Protein AF-0000000084754381 (afdb_homodimer)

Sequence (294 aa):
MKGFLQQLFDYNFYCNKKVIQQCSGLDHVPDNCIRLFSHILNAHHIWNHRMLGIPTEYGVWDEHELSKWEDIHYENQRASFEIVSNTDTFEKRVEYENSQGRNFSNELKDILFHIINHSTHHRGQIMMELRNSGIAPEPMDYVHYKRMKGFLQQLFDYNFYCNKKVIQQCSGLDHVPDNCIRLFSHILNAHHIWNHRMLGIPTEYGVWDEHELSKWEDIHYENQRASFEIVSNTDTFEKRVEYENSQGRNFSNELKDILFHIINHSTHHRGQIMMELRNSGIAPEPMDYVHYKR

Foldseek 3Di:
DLVVLLVLLVLLLVQLVQLLVVQVPDPDQDPVLQQLSQLLLQLLQCLLCQLVVHDGDDDNRDGDDSVCSVVSSVVSSVSLNVSSVPDPDQQDKGWDADPVRDIDIDGNVVSSVCSSVSSVVSVVVSCVVCVVVVHHGDDRDVVVVVD/DLVVLLVLLVLLLVQLVQLLVVQVPDPDQDPVLQQLSQLLLQLLQCLLCQLVVHDGDDDNRDGDDSVCSVVSSVVSSVSLNVSSVPDPDQQDKGWDADPVRDIDIDGNVVSSVCSSVSSVVSVVVSCVVCVVVVHHGDDRDVVVVVD

InterPro domains:
  IPR007837 DNA damage-inducible protein DinB [PF05163] (35-146)
  IPR007837 DNA damage-inducible protein DinB [PTHR37302] (1-145)
  IPR034660 DinB/YfiT-like putative metalloenzymes [G3DSA:1.20.120.450] (4-146)
  IPR034660 DinB/YfiT-like putative metalloenzymes [SSF109854] (8-145)

Radius of gyration: 18.87 Å; Cα contacts (8 Å, |Δi|>4): 350; chains: 2; bounding box: 47×47×52 Å

Nearest PDB structures (foldseek):
  2qe9-assembly1_B  TM=8.087E-01  e=2.485E-04  Bacillus subtilis
  2qe9-assembly1_A  TM=7.454E-01  e=3.128E-03  Bacillus subtilis
  6iz2-assembly1_A  TM=6.712E-01  e=4.096E-03  Deinococcus radiodurans R1 = ATCC 13939 = DSM 20539
  3gor-assembly2_D  TM=6.505E-01  e=3.732E-02  Geobacillus stearothermophilus
  7mtq-assembly1_B  TM=2.655E-01  e=3.270E+00  Homo sapiens

Solvent-accessible surface area (backbone atoms only — not comparable to full-atom values): 16412 Å² total; per-residue (Å²): 105,64,69,59,52,51,51,50,51,50,49,46,50,53,47,51,50,50,51,50,54,54,48,71,71,42,94,71,64,59,66,66,44,44,45,47,51,24,26,42,50,24,49,43,41,37,53,48,22,44,70,69,71,46,83,62,90,60,53,65,77,46,72,59,59,77,88,48,48,63,61,55,49,51,51,41,50,53,51,48,51,50,53,59,70,69,51,89,58,54,73,44,72,38,65,44,65,47,99,84,68,50,77,47,65,46,35,43,50,56,53,57,49,31,47,50,50,51,38,39,22,47,48,24,33,36,39,49,52,33,44,75,70,74,37,84,61,80,89,71,57,59,64,67,70,70,94,105,64,68,59,53,52,50,50,50,51,51,45,50,54,47,51,48,50,51,52,54,55,48,69,72,43,94,71,66,58,66,67,44,44,46,48,52,25,27,42,51,24,49,44,40,36,54,48,22,45,70,69,73,47,82,63,90,61,52,66,78,46,71,58,59,77,90,49,46,63,61,54,49,51,51,40,51,53,50,48,49,51,52,59,71,69,52,90,56,54,73,44,72,40,66,46,64,47,99,84,69,49,78,49,66,44,34,44,51,54,54,57,49,31,46,50,50,52,36,38,23,46,49,24,33,37,40,49,52,34,45,76,70,74,36,84,61,79,88,71,57,58,63,67,70,69,95

Structure (mmCIF, N/CA/C/O backbone):
data_AF-0000000084754381-model_v1
#
loop_
_entity.id
_entity.type
_entity.pdbx_description
1 polymer 'DinB family protein'
#
loop_
_atom_site.group_PDB
_atom_site.id
_atom_site.type_symbol
_atom_site.label_atom_id
_atom_site.label_alt_id
_atom_site.label_comp_id
_atom_site.label_asym_id
_atom_site.label_entity_id
_atom_site.label_seq_id
_atom_site.pdbx_PDB_ins_code
_atom_site.Cartn_x
_atom_site.Cartn_y
_atom_site.Cartn_z
_atom_site.occupancy
_atom_site.B_iso_or_equiv
_atom_site.auth_seq_id
_atom_site.auth_comp_id
_atom_site.auth_asym_id
_atom_site.auth_atom_id
_atom_site.pdbx_PDB_model_num
ATOM 1 N N . MET A 1 1 ? 19.609 0.389 -0.487 1 90.06 1 MET A N 1
ATOM 2 C CA . MET A 1 1 ? 18.422 0.007 -1.258 1 90.06 1 MET A CA 1
ATOM 3 C C . MET A 1 1 ? 18.109 -1.475 -1.075 1 90.06 1 MET A C 1
ATOM 5 O O . MET A 1 1 ? 16.984 -1.84 -0.766 1 90.06 1 MET A O 1
ATOM 9 N N . LYS A 1 2 ? 19.141 -2.299 -1.057 1 93.25 2 LYS A N 1
ATOM 10 C CA . LYS A 1 2 ? 18.938 -3.74 -0.943 1 93.25 2 LYS A CA 1
ATOM 11 C C . LYS A 1 2 ? 18.297 -4.105 0.391 1 93.25 2 LYS A C 1
ATOM 13 O O . LYS A 1 2 ? 17.25 -4.75 0.425 1 93.25 2 LYS A O 1
ATOM 18 N N . GLY A 1 3 ? 18.828 -3.658 1.51 1 94.62 3 GLY A N 1
ATOM 19 C CA . GLY A 1 3 ? 18.297 -3.939 2.83 1 94.62 3 GLY A CA 1
ATOM 20 C C . GLY A 1 3 ? 16.891 -3.412 3.025 1 94.62 3 GLY A C 1
ATOM 21 O O . GLY A 1 3 ? 16.047 -4.086 3.627 1 94.62 3 GLY A O 1
ATOM 22 N N . PHE A 1 4 ? 16.594 -2.273 2.537 1 96.06 4 PHE A N 1
ATOM 23 C CA . PHE A 1 4 ? 15.281 -1.65 2.652 1 96.06 4 PHE A CA 1
ATOM 24 C C . PHE A 1 4 ? 14.227 -2.473 1.921 1 96.06 4 PHE A C 1
ATOM 26 O O . PHE A 1 4 ? 13.172 -2.775 2.48 1 96.06 4 PHE A O 1
ATOM 33 N N . LEU A 1 5 ? 14.516 -2.9 0.7 1 97.38 5 LEU A N 1
ATOM 34 C CA . LEU A 1 5 ? 13.57 -3.686 -0.092 1 97.38 5 LEU A CA 1
ATOM 35 C C . LEU A 1 5 ? 13.352 -5.059 0.529 1 97.38 5 LEU A C 1
ATOM 37 O O . LEU A 1 5 ? 12.234 -5.582 0.512 1 97.38 5 LEU A O 1
ATOM 41 N N . GLN A 1 6 ? 14.414 -5.625 1.034 1 97.44 6 GLN A N 1
ATOM 42 C CA . GLN A 1 6 ? 14.258 -6.898 1.728 1 97.44 6 GLN A CA 1
ATOM 43 C C . GLN A 1 6 ? 13.32 -6.766 2.92 1 97.44 6 GLN A C 1
ATOM 45 O O . GLN A 1 6 ? 12.469 -7.625 3.146 1 97.44 6 GLN A O 1
ATOM 50 N N . GLN A 1 7 ? 13.445 -5.707 3.633 1 97.5 7 GLN A N 1
ATOM 51 C CA . GLN A 1 7 ? 12.562 -5.43 4.762 1 97.5 7 GLN A CA 1
ATOM 52 C C . GLN A 1 7 ? 11.109 -5.281 4.309 1 97.5 7 GLN A C 1
ATOM 54 O O . GLN A 1 7 ? 10.195 -5.773 4.969 1 97.5 7 GLN A O 1
ATOM 59 N N . LEU A 1 8 ? 10.898 -4.613 3.254 1 98.38 8 LEU A N 1
ATOM 60 C CA . LEU A 1 8 ? 9.547 -4.414 2.744 1 98.38 8 LEU A CA 1
ATOM 61 C C . LEU A 1 8 ? 8.93 -5.738 2.314 1 98.38 8 LEU A C 1
ATOM 63 O O . LEU A 1 8 ? 7.738 -5.973 2.531 1 98.38 8 LEU A O 1
ATOM 67 N N . PHE A 1 9 ? 9.727 -6.609 1.705 1 98.69 9 PHE A N 1
ATOM 68 C CA . PHE A 1 9 ? 9.219 -7.918 1.318 1 98.69 9 PHE A CA 1
ATOM 69 C C . PHE A 1 9 ? 8.914 -8.766 2.549 1 98.69 9 PHE A C 1
ATOM 71 O O . PHE A 1 9 ? 7.965 -9.555 2.549 1 98.69 9 PHE A O 1
ATOM 78 N N . ASP A 1 10 ? 9.734 -8.617 3.58 1 98.62 10 ASP A N 1
ATOM 79 C CA . ASP A 1 10 ? 9.438 -9.305 4.832 1 98.62 10 ASP A CA 1
ATOM 80 C C . ASP A 1 10 ? 8.086 -8.852 5.395 1 98.62 10 ASP A C 1
ATOM 82 O O . ASP A 1 10 ? 7.297 -9.68 5.859 1 98.62 10 ASP A O 1
ATOM 86 N N . TYR A 1 11 ? 7.871 -7.605 5.395 1 98.81 11 TYR A N 1
ATOM 87 C CA . TYR A 1 11 ? 6.594 -7.051 5.828 1 98.81 11 TYR A CA 1
ATOM 88 C C . TYR A 1 11 ? 5.449 -7.598 4.988 1 98.81 11 TYR A C 1
ATOM 90 O O . TYR A 1 11 ? 4.41 -7.988 5.527 1 98.81 11 TYR A O 1
ATOM 98 N N . ASN A 1 12 ? 5.617 -7.543 3.682 1 98.81 12 ASN A N 1
ATOM 99 C CA . ASN A 1 12 ? 4.605 -8.086 2.779 1 98.81 12 ASN A CA 1
ATOM 100 C C . ASN A 1 12 ? 4.305 -9.547 3.09 1 98.81 12 ASN A C 1
ATOM 102 O O . ASN A 1 12 ? 3.139 -9.953 3.119 1 98.81 12 ASN A O 1
ATOM 106 N N . PHE A 1 13 ? 5.344 -10.312 3.293 1 98.81 13 PHE A N 1
ATOM 107 C CA . PHE A 1 13 ? 5.215 -11.719 3.645 1 98.81 13 PHE A CA 1
ATOM 108 C C . PHE A 1 13 ? 4.418 -11.891 4.934 1 98.81 13 PHE A C 1
ATOM 110 O O . PHE A 1 13 ? 3.492 -12.695 4.996 1 98.81 13 PHE A O 1
ATOM 117 N N . TYR A 1 14 ? 4.754 -11.117 5.887 1 98.75 14 TYR A N 1
ATOM 118 C CA . TYR A 1 14 ? 4.102 -11.133 7.191 1 98.75 14 TYR A CA 1
ATOM 119 C C . TYR A 1 14 ? 2.609 -10.852 7.055 1 98.75 14 TYR A C 1
ATOM 121 O O . TYR A 1 14 ? 1.782 -11.578 7.609 1 98.75 14 TYR A O 1
ATOM 129 N N . CYS A 1 15 ? 2.234 -9.859 6.332 1 98.81 15 CYS A N 1
ATOM 130 C CA . CYS A 1 15 ? 0.841 -9.453 6.184 1 98.81 15 CYS A CA 1
ATOM 131 C C . CYS A 1 15 ? 0.046 -10.492 5.406 1 98.81 15 CYS A C 1
ATOM 133 O O . CYS A 1 15 ? -1.087 -10.812 5.77 1 98.81 15 CYS A O 1
ATOM 135 N N . ASN A 1 16 ? 0.662 -10.977 4.324 1 98.81 16 ASN A N 1
ATOM 136 C CA . ASN A 1 16 ? -0.019 -12.023 3.57 1 98.81 16 ASN A CA 1
ATOM 137 C C . ASN A 1 16 ? -0.263 -13.266 4.426 1 98.81 16 ASN A C 1
ATOM 139 O O . ASN A 1 16 ? -1.314 -13.898 4.324 1 98.81 16 ASN A O 1
ATOM 143 N N . LYS A 1 17 ? 0.704 -13.609 5.172 1 98.56 17 LYS A N 1
ATOM 144 C CA . LYS A 1 17 ? 0.54 -14.758 6.059 1 98.56 17 LYS A CA 1
ATOM 145 C C . LYS A 1 17 ? -0.627 -14.547 7.02 1 98.56 17 LYS A C 1
ATOM 147 O O . LYS A 1 17 ? -1.38 -15.484 7.305 1 98.56 17 LYS A O 1
ATOM 152 N N . LYS A 1 18 ? -0.821 -13.375 7.543 1 98.38 18 LYS A N 1
ATOM 153 C CA . LYS A 1 18 ? -1.946 -13.047 8.414 1 98.38 18 LYS A CA 1
ATOM 154 C C . LYS A 1 18 ? -3.277 -13.266 7.703 1 98.38 18 LYS A C 1
ATOM 156 O O . LYS A 1 18 ? -4.227 -13.789 8.289 1 98.38 18 LYS A O 1
ATOM 161 N N . VAL A 1 19 ? -3.338 -12.836 6.484 1 98.62 19 VAL A N 1
ATOM 162 C CA . VAL A 1 19 ? -4.555 -13.023 5.699 1 98.62 19 VAL A CA 1
ATOM 163 C C . VAL A 1 19 ? -4.832 -14.516 5.539 1 98.62 19 VAL A C 1
ATOM 165 O O . VAL A 1 19 ? -5.965 -14.969 5.734 1 98.62 19 VAL A O 1
ATOM 168 N N . ILE A 1 20 ? -3.795 -15.266 5.195 1 98.69 20 ILE A N 1
ATOM 169 C CA . ILE A 1 20 ? -3.93 -16.703 4.992 1 98.69 20 ILE A CA 1
ATOM 170 C C . ILE A 1 20 ? -4.426 -17.359 6.273 1 98.69 20 ILE A C 1
ATOM 172 O O . ILE A 1 20 ? -5.375 -18.141 6.25 1 98.69 20 ILE A O 1
ATOM 176 N N . GLN A 1 21 ? -3.803 -17 7.355 1 98.31 21 GLN A N 1
ATOM 177 C CA . GLN A 1 21 ? -4.172 -17.578 8.641 1 98.31 21 GLN A CA 1
ATOM 178 C C . GLN A 1 21 ? -5.609 -17.234 9.008 1 98.31 21 GLN A C 1
ATOM 180 O O . GLN A 1 21 ? -6.375 -18.094 9.438 1 98.31 21 GLN A O 1
ATOM 185 N N . GLN A 1 22 ? -5.969 -16.016 8.844 1 98.19 22 GLN A N 1
ATOM 186 C CA . GLN A 1 22 ? -7.32 -15.594 9.195 1 98.19 22 GLN A CA 1
ATOM 187 C C . GLN A 1 22 ? -8.359 -16.297 8.328 1 98.19 22 GLN A C 1
ATOM 189 O O . GLN A 1 22 ? -9.352 -16.828 8.844 1 98.19 22 GLN A O 1
ATOM 194 N N . CYS A 1 23 ? -8.141 -16.328 7.082 1 98 23 CYS A N 1
ATOM 195 C CA . CYS A 1 23 ? -9.094 -16.953 6.172 1 98 23 CYS A CA 1
ATOM 196 C C . CYS A 1 23 ? -9.188 -18.453 6.418 1 98 23 CYS A C 1
ATOM 198 O O . CYS A 1 23 ? -10.266 -19.047 6.293 1 98 23 CYS A O 1
ATOM 200 N N . SER A 1 24 ? -8.055 -19.062 6.734 1 97.44 24 SER A N 1
ATOM 201 C CA . SER A 1 24 ? -8.023 -20.5 6.988 1 97.44 24 SER A CA 1
ATOM 202 C C . SER A 1 24 ? -8.844 -20.859 8.219 1 97.44 24 SER A C 1
ATOM 204 O O . SER A 1 24 ? -9.281 -22.016 8.367 1 97.44 24 SER A O 1
ATOM 206 N N . GLY A 1 25 ? -9.102 -19.922 9.086 1 96.75 25 GLY A N 1
ATOM 207 C CA . GLY A 1 25 ? -9.852 -20.172 10.305 1 96.75 25 GLY A CA 1
ATOM 208 C C . GLY A 1 25 ? -11.336 -19.891 10.164 1 96.75 25 GLY A C 1
ATOM 209 O O . GLY A 1 25 ? -12.109 -20.141 11.094 1 96.75 25 GLY A O 1
ATOM 210 N N . LEU A 1 26 ? -11.75 -19.5 9.055 1 97.06 26 LEU A N 1
ATOM 211 C CA . LEU A 1 26 ? -13.148 -19.141 8.836 1 97.06 26 LEU A CA 1
ATOM 212 C C . LEU A 1 26 ? -13.93 -20.344 8.305 1 97.06 26 LEU A C 1
ATOM 214 O O . LEU A 1 26 ? -13.398 -21.141 7.527 1 97.06 26 LEU A O 1
ATOM 218 N N . ASP A 1 27 ? -15.18 -20.422 8.734 1 95.56 27 ASP A N 1
ATOM 219 C CA . ASP A 1 27 ? -16.047 -21.453 8.172 1 95.56 27 ASP A CA 1
ATOM 220 C C . ASP A 1 27 ? -16.281 -21.203 6.68 1 95.56 27 ASP A C 1
ATOM 222 O O . ASP A 1 27 ? -16.312 -22.156 5.891 1 95.56 27 ASP A O 1
ATOM 226 N N . HIS A 1 28 ? -16.484 -20.016 6.371 1 95.5 28 HIS A N 1
ATOM 227 C CA . HIS A 1 28 ? -16.719 -19.594 4.992 1 95.5 28 HIS A CA 1
ATOM 228 C C . HIS A 1 28 ? -15.945 -18.312 4.668 1 95.5 28 HIS A C 1
ATOM 230 O O . HIS A 1 28 ? -16.141 -17.281 5.32 1 95.5 28 HIS A O 1
ATOM 236 N N . VAL A 1 29 ? -15.07 -18.438 3.721 1 97.31 29 VAL A N 1
ATOM 237 C CA . VAL A 1 29 ? -14.352 -17.266 3.244 1 97.31 29 VAL A CA 1
ATOM 238 C C . VAL A 1 29 ? -15.164 -16.562 2.148 1 97.31 29 VAL A C 1
ATOM 240 O O . VAL A 1 29 ? -15.562 -17.203 1.171 1 97.31 29 VAL A O 1
ATOM 243 N N . PRO A 1 30 ? -15.375 -15.258 2.303 1 97.25 30 PRO A N 1
ATOM 244 C CA . PRO A 1 30 ? -16.094 -14.555 1.23 1 97.25 30 PRO A CA 1
ATOM 245 C C . PRO A 1 30 ? -15.43 -14.742 -0.135 1 97.25 30 PRO A C 1
ATOM 247 O O . PRO A 1 30 ? -14.203 -14.703 -0.245 1 97.25 30 PRO A O 1
ATOM 250 N N . ASP A 1 31 ? -16.203 -14.906 -1.185 1 97.31 31 ASP A N 1
ATOM 251 C CA . ASP A 1 31 ? -15.711 -15.219 -2.521 1 97.31 31 ASP A CA 1
ATOM 252 C C . ASP A 1 31 ? -14.766 -14.133 -3.021 1 97.31 31 ASP A C 1
ATOM 254 O O . ASP A 1 31 ? -13.742 -14.43 -3.648 1 97.31 31 ASP A O 1
ATOM 258 N N . ASN A 1 32 ? -15.133 -12.93 -2.721 1 97.44 32 ASN A N 1
ATOM 259 C CA . ASN A 1 32 ? -14.305 -11.828 -3.205 1 97.44 32 ASN A CA 1
ATOM 260 C C . ASN A 1 32 ? -12.945 -11.805 -2.504 1 97.44 32 ASN A C 1
ATOM 262 O O . ASN A 1 32 ? -11.961 -11.312 -3.066 1 97.44 32 ASN A O 1
ATOM 266 N N . CYS A 1 33 ? -12.867 -12.258 -1.312 1 98.25 33 CYS A N 1
ATOM 267 C CA . CYS A 1 33 ? -11.586 -12.391 -0.637 1 98.25 33 CYS A CA 1
ATOM 268 C C . CYS A 1 33 ? -10.695 -13.414 -1.344 1 98.25 33 CYS A C 1
ATOM 270 O O . CYS A 1 33 ? -9.5 -13.188 -1.512 1 98.25 33 CYS A O 1
ATOM 272 N N . ILE A 1 34 ? -11.305 -14.516 -1.759 1 98.56 34 ILE A N 1
ATOM 273 C CA . ILE A 1 34 ? -10.57 -15.555 -2.48 1 98.56 34 ILE A CA 1
ATOM 274 C C . ILE A 1 34 ? -10.039 -14.992 -3.797 1 98.56 34 ILE A C 1
ATOM 276 O O . ILE A 1 34 ? -8.867 -15.164 -4.125 1 98.56 34 ILE A O 1
ATOM 280 N N . ARG A 1 35 ? -10.852 -14.297 -4.461 1 98.69 35 ARG A N 1
ATOM 281 C CA . ARG A 1 35 ? -10.492 -13.703 -5.742 1 98.69 35 ARG A CA 1
ATOM 282 C C . ARG A 1 35 ? -9.344 -12.703 -5.582 1 98.69 35 ARG A C 1
ATOM 284 O O . ARG A 1 35 ? -8.344 -12.781 -6.293 1 98.69 35 ARG A O 1
ATOM 291 N N . LEU A 1 36 ? -9.5 -11.82 -4.652 1 98.75 36 LEU A N 1
ATOM 292 C CA . LEU A 1 36 ? -8.539 -10.734 -4.457 1 98.75 36 LEU A CA 1
ATOM 293 C C . LEU A 1 36 ? -7.207 -11.281 -3.951 1 98.75 36 LEU A C 1
ATOM 295 O O . LEU A 1 36 ? -6.141 -10.828 -4.379 1 98.75 36 LEU A O 1
ATOM 299 N N . PHE A 1 37 ? -7.234 -12.195 -3.016 1 98.88 37 PHE A N 1
ATOM 300 C CA . PHE A 1 37 ? -5.973 -12.703 -2.494 1 98.88 37 PHE A CA 1
ATOM 301 C C . PHE A 1 37 ? -5.262 -13.555 -3.535 1 98.88 37 PHE A C 1
ATOM 303 O O . PHE A 1 37 ? -4.031 -13.523 -3.645 1 98.88 37 PHE A O 1
ATOM 310 N N . SER A 1 38 ? -6.023 -14.367 -4.312 1 98.94 38 SER A N 1
ATOM 311 C CA . SER A 1 38 ? -5.414 -15.055 -5.445 1 98.94 38 SER A CA 1
ATOM 312 C C . SER A 1 38 ? -4.73 -14.07 -6.387 1 98.94 38 SER A C 1
ATOM 314 O O . SER A 1 38 ? -3.633 -14.328 -6.879 1 98.94 38 SER A O 1
ATOM 316 N N . HIS A 1 39 ? -5.348 -12.953 -6.605 1 98.88 39 HIS A N 1
ATOM 317 C CA . HIS A 1 39 ? -4.793 -11.914 -7.469 1 98.88 39 HIS A CA 1
ATOM 318 C C . HIS A 1 39 ? -3.488 -11.367 -6.895 1 98.88 39 HIS A C 1
ATOM 320 O O . HIS A 1 39 ? -2.535 -11.117 -7.637 1 98.88 39 HIS A O 1
ATOM 326 N N . ILE A 1 40 ? -3.455 -11.148 -5.609 1 98.88 40 ILE A N 1
ATOM 327 C CA . ILE A 1 40 ? -2.232 -10.695 -4.953 1 98.88 40 ILE A CA 1
ATOM 328 C C . ILE A 1 40 ? -1.105 -11.695 -5.223 1 98.88 40 ILE A C 1
ATOM 330 O O . ILE A 1 40 ? -0.008 -11.305 -5.629 1 98.88 40 ILE A O 1
ATOM 334 N N . LEU A 1 41 ? -1.356 -12.961 -5.02 1 98.94 41 LEU A N 1
ATOM 335 C CA . LEU A 1 41 ? -0.365 -14.008 -5.219 1 98.94 41 LEU A CA 1
ATOM 336 C C . LEU A 1 41 ? 0.073 -14.078 -6.68 1 98.94 41 LEU A C 1
ATOM 338 O O . LEU A 1 41 ? 1.267 -14.18 -6.969 1 98.94 41 LEU A O 1
ATOM 342 N N . ASN A 1 42 ? -0.9 -14.023 -7.551 1 98.81 42 ASN A N 1
ATOM 343 C CA . ASN A 1 42 ? -0.612 -14.094 -8.977 1 98.81 42 ASN A CA 1
ATOM 344 C C . ASN A 1 42 ? 0.252 -12.922 -9.438 1 98.81 42 ASN A C 1
ATOM 346 O O . ASN A 1 42 ? 1.209 -13.109 -10.188 1 98.81 42 ASN A O 1
ATOM 350 N N . ALA A 1 43 ? -0.117 -11.75 -9.039 1 98.5 43 ALA A N 1
ATOM 351 C CA . ALA A 1 43 ? 0.64 -10.57 -9.445 1 98.5 43 ALA A CA 1
ATOM 352 C C . ALA A 1 43 ? 2.092 -10.664 -8.984 1 98.5 43 ALA A C 1
ATOM 354 O O . ALA A 1 43 ? 3.014 -10.383 -9.75 1 98.5 43 ALA A O 1
ATOM 355 N N . HIS A 1 44 ? 2.246 -11.055 -7.73 1 98.88 44 HIS A N 1
ATOM 356 C CA . HIS A 1 44 ? 3.588 -11.266 -7.199 1 98.88 44 HIS A CA 1
ATOM 357 C C . HIS A 1 44 ? 4.355 -12.289 -8.031 1 98.88 44 HIS A C 1
ATOM 359 O O . HIS A 1 44 ? 5.492 -12.031 -8.438 1 98.88 44 HIS A O 1
ATOM 365 N N . HIS A 1 45 ? 3.764 -13.375 -8.359 1 98.81 45 HIS A N 1
ATOM 366 C CA . HIS A 1 45 ? 4.328 -14.438 -9.188 1 98.81 45 HIS A CA 1
ATOM 367 C C . HIS A 1 45 ? 4.711 -13.914 -10.57 1 98.81 45 HIS A C 1
ATOM 369 O O . HIS A 1 45 ? 5.836 -14.133 -11.031 1 98.81 45 HIS A O 1
ATOM 375 N N . ILE A 1 46 ? 3.871 -13.258 -11.172 1 97.88 46 ILE A N 1
ATOM 376 C CA . ILE A 1 46 ? 4.047 -12.781 -12.539 1 97.88 46 ILE A CA 1
ATOM 377 C C . ILE A 1 46 ? 5.227 -11.812 -12.602 1 97.88 46 ILE A C 1
ATOM 379 O O . ILE A 1 46 ? 6.09 -11.93 -13.469 1 97.88 46 ILE A O 1
ATOM 383 N N . TRP A 1 47 ? 5.289 -10.867 -11.711 1 98.38 47 TRP A N 1
ATOM 384 C CA . TRP A 1 47 ? 6.371 -9.883 -11.734 1 98.38 47 TRP A CA 1
ATOM 385 C C . TRP A 1 47 ? 7.711 -10.547 -11.438 1 98.38 47 TRP A C 1
ATOM 387 O O . TRP A 1 47 ? 8.734 -10.195 -12.031 1 98.38 47 TRP A O 1
ATOM 397 N N . ASN A 1 48 ? 7.738 -11.539 -10.453 1 98.62 48 ASN A N 1
ATOM 398 C CA . ASN A 1 48 ? 8.961 -12.305 -10.234 1 98.62 48 ASN A CA 1
ATOM 399 C C . ASN A 1 48 ? 9.445 -12.961 -11.531 1 98.62 48 ASN A C 1
ATOM 401 O O . ASN A 1 48 ? 10.625 -12.859 -11.875 1 98.62 48 ASN A O 1
ATOM 405 N N . HIS A 1 49 ? 8.539 -13.594 -12.211 1 97.75 49 HIS A N 1
ATOM 406 C CA . HIS A 1 49 ? 8.891 -14.32 -13.422 1 97.75 49 HIS A CA 1
ATOM 407 C C . HIS A 1 49 ? 9.344 -13.367 -14.523 1 97.75 49 HIS A C 1
ATOM 409 O O . HIS A 1 49 ? 10.281 -13.664 -15.266 1 97.75 49 HIS A O 1
ATOM 415 N N . ARG A 1 50 ? 8.711 -12.234 -14.672 1 96.88 50 ARG A N 1
ATOM 416 C CA . ARG A 1 50 ? 9.148 -11.211 -15.617 1 96.88 50 ARG A CA 1
ATOM 417 C C . ARG A 1 50 ? 10.578 -10.766 -15.328 1 96.88 50 ARG A C 1
ATOM 419 O O . ARG A 1 50 ? 11.391 -10.648 -16.25 1 96.88 50 ARG A O 1
ATOM 426 N N . MET A 1 51 ? 10.867 -10.547 -14.07 1 97.31 51 MET A N 1
ATOM 427 C CA . MET A 1 51 ? 12.203 -10.094 -13.688 1 97.31 51 MET A CA 1
ATOM 428 C C . MET A 1 51 ? 13.242 -11.172 -13.961 1 97.31 51 MET A C 1
ATOM 430 O O . MET A 1 51 ? 14.398 -10.867 -14.273 1 97.31 51 MET A O 1
ATOM 434 N N . LEU A 1 52 ? 12.828 -12.406 -13.844 1 96.38 52 LEU A N 1
ATOM 435 C CA . LEU A 1 52 ? 13.734 -13.531 -14.047 1 96.38 52 LEU A CA 1
ATOM 436 C C . LEU A 1 52 ? 13.82 -13.898 -15.523 1 96.38 52 LEU A C 1
ATOM 438 O O . LEU A 1 52 ? 14.68 -14.695 -15.914 1 96.38 52 LEU A O 1
ATOM 442 N N . GLY A 1 53 ? 12.906 -13.422 -16.344 1 94.38 53 GLY A N 1
ATOM 443 C CA . GLY A 1 53 ? 12.906 -13.703 -17.781 1 94.38 53 GLY A CA 1
ATOM 444 C C . GLY A 1 53 ? 12.406 -15.102 -18.109 1 94.38 53 GLY A C 1
ATOM 445 O O . GLY A 1 53 ? 12.906 -15.734 -19.047 1 94.38 53 GLY A O 1
ATOM 446 N N . ILE A 1 54 ? 11.539 -15.617 -17.312 1 96.12 54 ILE A N 1
ATOM 447 C CA . ILE A 1 54 ? 10.992 -16.953 -17.531 1 96.12 54 ILE A CA 1
ATOM 448 C C . ILE A 1 54 ? 9.477 -16.875 -17.656 1 96.12 54 ILE A C 1
ATOM 450 O O . ILE A 1 54 ? 8.859 -15.906 -17.219 1 96.12 54 ILE A O 1
ATOM 454 N N . PRO A 1 55 ? 8.797 -17.797 -18.281 1 95.06 55 PRO A N 1
ATOM 455 C CA . PRO A 1 55 ? 7.344 -17.766 -18.469 1 95.06 55 PRO A CA 1
ATOM 456 C C . PRO A 1 55 ? 6.578 -17.812 -17.141 1 95.06 55 PRO A C 1
ATOM 458 O O . PRO A 1 55 ? 7.012 -18.484 -16.203 1 95.06 55 PRO A O 1
ATOM 461 N N . THR A 1 56 ? 5.52 -17.141 -17.125 1 96.12 56 THR A N 1
ATOM 462 C CA . THR A 1 56 ? 4.645 -17.172 -15.961 1 96.12 56 THR A CA 1
ATOM 463 C C . THR A 1 56 ? 3.84 -18.469 -15.938 1 96.12 56 THR A C 1
ATOM 465 O O . THR A 1 56 ? 3.557 -19.062 -16.984 1 96.12 56 THR A O 1
ATOM 468 N N . GLU A 1 57 ? 3.492 -18.859 -14.766 1 97.19 57 GLU A N 1
ATOM 469 C CA . GLU A 1 57 ? 2.73 -20.094 -14.586 1 97.19 57 GLU A CA 1
ATOM 470 C C . GLU A 1 57 ? 1.261 -19.797 -14.305 1 97.19 57 GLU A C 1
ATOM 472 O O . GLU A 1 57 ? 0.404 -20.672 -14.477 1 97.19 57 GLU A O 1
ATOM 477 N N . TYR A 1 58 ? 1.006 -18.641 -13.75 1 97.38 58 TYR A N 1
ATOM 478 C CA . TYR A 1 58 ? -0.352 -18.266 -13.375 1 97.38 58 TYR A CA 1
ATOM 479 C C . TYR A 1 58 ? -0.825 -17.062 -14.18 1 97.38 58 TYR A C 1
ATOM 481 O O . TYR A 1 58 ? -0.035 -16.172 -14.508 1 97.38 58 TYR A O 1
ATOM 489 N N . GLY A 1 59 ? -2.143 -17.047 -14.484 1 96.19 59 GLY A N 1
ATOM 490 C CA . GLY A 1 59 ? -2.766 -15.852 -15.031 1 96.19 59 GLY A CA 1
ATOM 491 C C . GLY A 1 59 ? -3.092 -14.82 -13.969 1 96.19 59 GLY A C 1
ATOM 492 O O . GLY A 1 59 ? -3.125 -15.133 -12.781 1 96.19 59 GLY A O 1
ATOM 493 N N . VAL A 1 60 ? -3.387 -13.633 -14.414 1 96.56 60 VAL A N 1
ATOM 494 C CA . VAL A 1 60 ? -3.59 -12.484 -13.531 1 96.56 60 VAL A CA 1
ATOM 495 C C . VAL A 1 60 ? -4.746 -12.758 -12.578 1 96.56 60 VAL A C 1
ATOM 497 O O . VAL A 1 60 ? -4.652 -12.469 -11.383 1 96.56 60 VAL A O 1
ATOM 500 N N . TRP A 1 61 ? -5.812 -13.422 -13.078 1 97.44 61 TRP A N 1
ATOM 501 C CA . TRP A 1 61 ? -7.016 -13.555 -12.266 1 97.44 61 TRP A CA 1
ATOM 502 C C . TRP A 1 61 ? -7.336 -15.023 -12 1 97.44 61 TRP A C 1
ATOM 504 O O . TRP A 1 61 ? -8.484 -15.375 -11.734 1 97.44 61 TRP A O 1
ATOM 514 N N . ASP A 1 62 ? -6.34 -15.859 -12.156 1 98.19 62 ASP A N 1
ATOM 515 C CA . ASP A 1 62 ? -6.539 -17.234 -11.711 1 98.19 62 ASP A CA 1
ATOM 516 C C . ASP A 1 62 ? -6.914 -17.297 -10.234 1 98.19 62 ASP A C 1
ATOM 518 O O . ASP A 1 62 ? -6.34 -16.562 -9.414 1 98.19 62 ASP A O 1
ATOM 522 N N . GLU A 1 63 ? -7.891 -18.078 -9.914 1 98.56 63 GLU A N 1
ATOM 523 C CA . GLU A 1 63 ? -8.234 -18.266 -8.516 1 98.56 63 GLU A CA 1
ATOM 524 C C . GLU A 1 63 ? -7.613 -19.547 -7.953 1 98.56 63 GLU A C 1
ATOM 526 O O . GLU A 1 63 ? -7.582 -20.578 -8.633 1 98.56 63 GLU A O 1
ATOM 531 N N . HIS A 1 64 ? -7.102 -19.453 -6.758 1 98.62 64 HIS A N 1
ATOM 532 C CA . HIS A 1 64 ? -6.465 -20.578 -6.09 1 98.62 64 HIS A CA 1
ATOM 533 C C . HIS A 1 64 ? -7.273 -21.031 -4.875 1 98.62 64 HIS A C 1
ATOM 535 O O . HIS A 1 64 ? -7.824 -20.203 -4.148 1 98.62 64 HIS A O 1
ATOM 541 N N . GLU A 1 65 ? -7.262 -22.375 -4.664 1 97.56 65 GLU A N 1
ATOM 542 C CA . GLU A 1 65 ? -7.82 -22.891 -3.42 1 97.56 65 GLU A CA 1
ATOM 543 C C . GLU A 1 65 ? -7.004 -22.438 -2.215 1 97.56 65 GLU A C 1
ATOM 545 O O . GLU A 1 65 ? -5.777 -22.344 -2.291 1 97.56 65 GLU A O 1
ATOM 550 N N . LEU A 1 66 ? -7.762 -22.234 -1.1 1 97.62 66 LEU A N 1
ATOM 551 C CA . LEU A 1 66 ? -7.129 -21.781 0.134 1 97.62 66 LEU A CA 1
ATOM 552 C C . LEU A 1 66 ? -5.934 -22.656 0.487 1 97.62 66 LEU A C 1
ATOM 554 O O . LEU A 1 66 ? -4.914 -22.172 0.965 1 97.62 66 LEU A O 1
ATOM 558 N N . SER A 1 67 ? -6.02 -23.922 0.256 1 97.44 67 SER A N 1
ATOM 559 C CA . SER A 1 67 ? -4.984 -24.891 0.63 1 97.44 67 SER A CA 1
ATOM 560 C C . SER A 1 67 ? -3.697 -24.641 -0.151 1 97.44 67 SER A C 1
ATOM 562 O O . SER A 1 67 ? -2.631 -25.125 0.239 1 97.44 67 SER A O 1
ATOM 564 N N . LYS A 1 68 ? -3.748 -23.891 -1.209 1 98.44 68 LYS A N 1
ATOM 565 C CA . LYS A 1 68 ? -2.584 -23.656 -2.059 1 98.44 68 LYS A CA 1
ATOM 566 C C . LYS A 1 68 ? -1.942 -22.297 -1.752 1 98.44 68 LYS A C 1
ATOM 568 O O . LYS A 1 68 ? -0.829 -22.016 -2.201 1 98.44 68 LYS A O 1
ATOM 573 N N . TRP A 1 69 ? -2.596 -21.469 -1.005 1 98.81 69 TRP A N 1
ATOM 574 C CA . TRP A 1 69 ? -2.162 -20.094 -0.793 1 98.81 69 TRP A CA 1
ATOM 575 C C . TRP A 1 69 ? -0.768 -20.047 -0.176 1 98.81 69 TRP A C 1
ATOM 577 O O . TRP A 1 69 ? 0.105 -19.312 -0.647 1 98.81 69 TRP A O 1
ATOM 587 N N . GLU A 1 70 ? -0.583 -20.828 0.839 1 98.62 70 GLU A N 1
ATOM 588 C CA . GLU A 1 70 ? 0.667 -20.766 1.591 1 98.62 70 GLU A CA 1
ATOM 589 C C . GLU A 1 70 ? 1.854 -21.156 0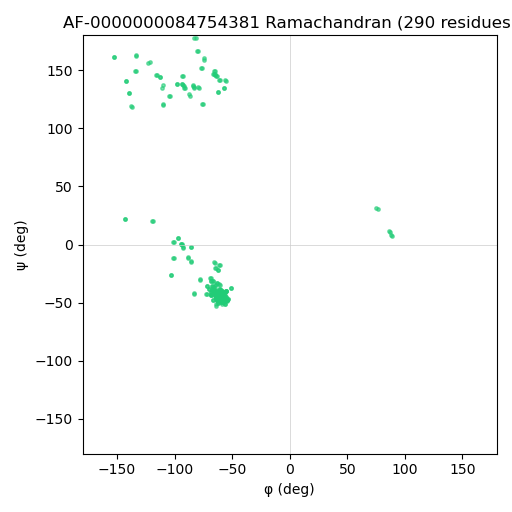.716 1 98.62 70 GLU A C 1
ATOM 591 O O . GLU A 1 70 ? 2.906 -20.516 0.763 1 98.62 70 GLU A O 1
ATOM 596 N N . ASP A 1 71 ? 1.704 -22.203 -0.05 1 98.75 71 ASP A N 1
ATOM 597 C CA . ASP A 1 71 ? 2.787 -22.672 -0.908 1 98.75 71 ASP A CA 1
ATOM 598 C C . ASP A 1 71 ? 3.16 -21.625 -1.948 1 98.75 71 ASP A C 1
ATOM 600 O O . ASP A 1 71 ? 4.344 -21.344 -2.16 1 98.75 71 ASP A O 1
ATOM 604 N N . ILE A 1 72 ? 2.18 -21.047 -2.627 1 98.88 72 ILE A N 1
ATOM 605 C CA . ILE A 1 72 ? 2.428 -20.016 -3.625 1 98.88 72 ILE A CA 1
ATOM 606 C C . ILE A 1 72 ? 3.09 -18.797 -2.965 1 98.88 72 ILE A C 1
ATOM 608 O O . ILE A 1 72 ? 4.047 -18.234 -3.502 1 98.88 72 ILE A O 1
ATOM 612 N N . HIS A 1 73 ? 2.562 -18.484 -1.836 1 98.88 73 HIS A N 1
ATOM 613 C CA . HIS A 1 73 ? 3.074 -17.359 -1.065 1 98.88 73 HIS A CA 1
ATOM 614 C C . HIS A 1 73 ? 4.551 -17.531 -0.73 1 98.88 73 HIS A C 1
ATOM 616 O O . HIS A 1 73 ? 5.355 -16.625 -0.922 1 98.88 73 HIS A O 1
ATOM 622 N N . TYR A 1 74 ? 4.926 -18.672 -0.232 1 98.81 74 TYR A N 1
ATOM 623 C CA . TYR A 1 74 ? 6.301 -18.969 0.15 1 98.81 74 TYR A CA 1
ATOM 624 C C . TYR A 1 74 ? 7.219 -18.969 -1.065 1 98.81 74 TYR A C 1
ATOM 626 O O . TYR A 1 74 ? 8.328 -18.422 -1.01 1 98.81 74 TYR A O 1
ATOM 634 N N . GLU A 1 75 ? 6.777 -19.547 -2.1 1 98.81 75 GLU A N 1
ATOM 635 C CA . GLU A 1 75 ? 7.582 -19.578 -3.316 1 98.81 75 GLU A CA 1
ATOM 636 C C . GLU A 1 75 ? 7.805 -18.156 -3.859 1 98.81 75 GLU A C 1
ATOM 638 O O . GLU A 1 75 ? 8.898 -17.844 -4.332 1 98.81 75 GLU A O 1
ATOM 643 N N . ASN A 1 76 ? 6.75 -17.359 -3.906 1 98.94 76 ASN A N 1
ATOM 644 C CA . ASN A 1 76 ? 6.883 -15.977 -4.332 1 98.94 76 ASN A CA 1
ATOM 645 C C . ASN A 1 76 ? 7.945 -15.242 -3.516 1 98.94 76 ASN A C 1
ATOM 647 O O . ASN A 1 76 ? 8.789 -14.539 -4.078 1 98.94 76 ASN A O 1
ATOM 651 N N . GLN A 1 77 ? 7.867 -15.43 -2.189 1 98.88 77 GLN A N 1
ATOM 652 C CA . GLN A 1 77 ? 8.828 -14.781 -1.304 1 98.88 77 GLN A CA 1
ATOM 653 C C . GLN A 1 77 ? 10.25 -15.242 -1.604 1 98.88 77 GLN A C 1
ATOM 655 O O . GLN A 1 77 ? 11.172 -14.43 -1.688 1 98.88 77 GLN A O 1
ATOM 660 N N . ARG A 1 78 ? 10.406 -16.516 -1.688 1 98.69 78 ARG A N 1
ATOM 661 C CA . ARG A 1 78 ? 11.719 -17.078 -1.981 1 98.69 78 ARG A CA 1
ATOM 662 C C . ARG A 1 78 ? 12.297 -16.484 -3.262 1 98.69 78 ARG A C 1
ATOM 664 O O . ARG A 1 78 ? 13.453 -16.047 -3.285 1 98.69 78 ARG A O 1
ATOM 671 N N . ALA A 1 79 ? 11.523 -16.438 -4.293 1 98.69 79 ALA A N 1
ATOM 672 C CA . ALA A 1 79 ? 11.969 -15.914 -5.578 1 98.69 79 ALA A CA 1
ATOM 673 C C . ALA A 1 79 ? 12.336 -14.438 -5.473 1 98.69 79 ALA A C 1
ATOM 675 O O . ALA A 1 79 ? 13.367 -14.008 -5.996 1 98.69 79 ALA A O 1
ATOM 676 N N . SER A 1 80 ? 11.469 -13.609 -4.848 1 98.62 80 SER A N 1
ATOM 677 C CA . SER A 1 80 ? 11.758 -12.188 -4.676 1 98.62 80 SER A CA 1
ATOM 678 C C . SER A 1 80 ? 13.062 -11.969 -3.926 1 98.62 80 SER A C 1
ATOM 680 O O . SER A 1 80 ? 13.852 -11.086 -4.281 1 98.62 80 SER A O 1
ATOM 682 N N . PHE A 1 81 ? 13.281 -12.742 -2.889 1 98.19 81 PHE A N 1
ATOM 683 C CA . PHE A 1 81 ? 14.5 -12.602 -2.105 1 98.19 81 PHE A CA 1
ATOM 684 C C . PHE A 1 81 ? 15.727 -12.945 -2.943 1 98.19 81 PHE A C 1
ATOM 686 O O . PHE A 1 81 ? 16.766 -12.289 -2.842 1 98.19 81 PHE A O 1
ATOM 693 N N . GLU A 1 82 ? 15.617 -14.016 -3.691 1 97.88 82 GLU A N 1
ATOM 694 C CA . GLU A 1 82 ? 16.719 -14.375 -4.586 1 97.88 82 GLU A CA 1
ATOM 695 C C . GLU A 1 82 ? 17 -13.25 -5.578 1 97.88 82 GLU A C 1
ATOM 697 O O . GLU A 1 82 ? 18.172 -12.906 -5.809 1 97.88 82 GLU A O 1
ATOM 702 N N . ILE A 1 83 ? 15.992 -12.703 -6.168 1 98.25 83 ILE A N 1
ATOM 703 C CA . ILE A 1 83 ? 16.125 -11.617 -7.133 1 98.25 83 ILE A CA 1
ATOM 704 C C . ILE A 1 83 ? 16.828 -10.43 -6.473 1 98.25 83 ILE A C 1
ATOM 706 O O . ILE A 1 83 ? 17.797 -9.898 -7.004 1 98.25 83 ILE A O 1
ATOM 710 N N . VAL A 1 84 ? 16.312 -10.008 -5.273 1 98.06 84 VAL A N 1
ATOM 711 C CA . VAL A 1 84 ? 16.844 -8.852 -4.566 1 98.06 84 VAL A CA 1
ATOM 712 C C . VAL A 1 84 ? 18.297 -9.109 -4.16 1 98.06 84 VAL A C 1
ATOM 714 O O . VAL A 1 84 ? 19.156 -8.234 -4.289 1 98.06 84 VAL A O 1
ATOM 717 N N . SER A 1 85 ? 18.578 -10.359 -3.695 1 96.62 85 SER A N 1
ATOM 718 C CA . SER A 1 85 ? 19.906 -10.711 -3.215 1 96.62 85 SER A CA 1
ATOM 719 C C . SER A 1 85 ? 20.922 -10.742 -4.355 1 96.62 85 SER A C 1
ATOM 721 O O . SER A 1 85 ? 22.094 -10.414 -4.164 1 96.62 85 SER A O 1
ATOM 723 N N . ASN A 1 86 ? 20.516 -11.078 -5.527 1 96 86 ASN A N 1
ATOM 724 C CA . ASN A 1 86 ? 21.422 -11.32 -6.633 1 96 86 ASN A CA 1
ATOM 725 C C . ASN A 1 86 ? 21.5 -10.125 -7.574 1 96 86 ASN A C 1
ATOM 727 O O . ASN A 1 86 ? 22.156 -10.188 -8.617 1 96 86 ASN A O 1
ATOM 731 N N . THR A 1 87 ? 20.828 -9.102 -7.266 1 94.81 87 THR A N 1
ATOM 732 C CA . THR A 1 87 ? 20.781 -7.945 -8.156 1 94.81 87 THR A CA 1
ATOM 733 C C . THR A 1 87 ? 22.016 -7.062 -7.934 1 94.81 87 THR A C 1
ATOM 735 O O . THR A 1 87 ? 22.391 -6.785 -6.793 1 94.81 87 THR A O 1
ATOM 738 N N . ASP A 1 88 ? 22.641 -6.617 -9.016 1 93.44 88 ASP A N 1
ATOM 739 C CA . ASP A 1 88 ? 23.812 -5.73 -8.961 1 93.44 88 ASP A CA 1
ATOM 740 C C . ASP A 1 88 ? 23.375 -4.273 -8.797 1 93.44 88 ASP A C 1
ATOM 742 O O . ASP A 1 88 ? 24.047 -3.496 -8.125 1 93.44 88 ASP A O 1
ATOM 746 N N . THR A 1 89 ? 22.359 -3.889 -9.523 1 95.81 89 THR A N 1
ATOM 747 C CA . THR A 1 89 ? 21.812 -2.545 -9.438 1 95.81 89 THR A CA 1
ATOM 748 C C . THR A 1 89 ? 20.281 -2.582 -9.555 1 95.81 89 THR A C 1
ATOM 750 O O . THR A 1 89 ? 19.734 -3.361 -10.336 1 95.81 89 THR A O 1
ATOM 753 N N . PHE A 1 90 ? 19.672 -1.801 -8.805 1 96.5 90 PHE A N 1
ATOM 754 C CA . PHE A 1 90 ? 18.219 -1.76 -8.789 1 96.5 90 PHE A CA 1
ATOM 755 C C . PHE A 1 90 ? 17.688 -0.834 -9.875 1 96.5 90 PHE A C 1
ATOM 757 O O . PHE A 1 90 ? 16.469 -0.701 -10.047 1 96.5 90 PHE A O 1
ATOM 764 N N . GLU A 1 91 ? 18.609 -0.223 -10.586 1 96.12 91 GLU A N 1
ATOM 765 C CA . GLU A 1 91 ? 18.234 0.656 -11.695 1 96.12 91 GLU A CA 1
ATOM 766 C C . GLU A 1 91 ? 18.203 -0.103 -13.016 1 96.12 91 GLU A C 1
ATOM 768 O O . GLU A 1 91 ? 17.812 0.452 -14.047 1 96.12 91 GLU A O 1
ATOM 773 N N . LYS A 1 92 ? 18.562 -1.375 -12.93 1 95.75 92 LYS A N 1
ATOM 774 C CA . LYS A 1 92 ? 18.484 -2.18 -14.148 1 95.75 92 LYS A CA 1
ATOM 775 C C . LYS A 1 92 ? 17.047 -2.246 -14.664 1 95.75 92 LYS A C 1
ATOM 777 O O . LYS A 1 92 ? 16.109 -2.34 -13.875 1 95.75 92 LYS A O 1
ATOM 782 N N . ARG A 1 93 ? 16.938 -2.205 -15.984 1 95.94 93 ARG A N 1
ATOM 783 C CA . ARG A 1 93 ? 15.602 -2.203 -16.594 1 95.94 93 ARG A CA 1
ATOM 784 C C . ARG A 1 93 ? 15.164 -3.619 -16.953 1 95.94 93 ARG A C 1
ATOM 786 O O . ARG A 1 93 ? 15.969 -4.426 -17.422 1 95.94 93 ARG A O 1
ATOM 793 N N . VAL A 1 94 ? 13.93 -3.924 -16.703 1 96.38 94 VAL A N 1
ATOM 794 C CA . VAL A 1 94 ? 13.273 -5.18 -17.047 1 96.38 94 VAL A CA 1
ATOM 795 C C . VAL A 1 94 ? 12.25 -4.945 -18.156 1 96.38 94 VAL A C 1
ATOM 797 O O . VAL A 1 94 ? 11.344 -4.129 -18.016 1 96.38 94 VAL A O 1
ATOM 800 N N . GLU A 1 95 ? 12.438 -5.613 -19.234 1 95.94 95 GLU A N 1
ATOM 801 C CA . GLU A 1 95 ? 11.484 -5.562 -20.344 1 95.94 95 GLU A CA 1
ATOM 802 C C . GLU A 1 95 ? 10.445 -6.676 -20.234 1 95.94 95 GLU A C 1
ATOM 804 O O . GLU A 1 95 ? 10.781 -7.816 -19.906 1 95.94 95 GLU A O 1
ATOM 809 N N . TYR A 1 96 ? 9.219 -6.312 -20.484 1 94.69 96 TYR A N 1
ATOM 810 C CA . TYR A 1 96 ? 8.148 -7.305 -20.422 1 94.69 96 TYR A CA 1
ATOM 811 C C . TYR A 1 96 ? 6.996 -6.93 -21.344 1 94.69 96 TYR A C 1
ATOM 813 O O . TYR A 1 96 ? 6.922 -5.793 -21.812 1 94.69 96 TYR A O 1
ATOM 821 N N . GLU A 1 97 ? 6.207 -7.914 -21.641 1 89.94 97 GLU A N 1
ATOM 822 C CA . GLU A 1 97 ? 4.996 -7.742 -22.438 1 89.94 97 GLU A CA 1
ATOM 823 C C . GLU A 1 97 ? 3.742 -7.934 -21.578 1 89.94 97 GLU A C 1
ATOM 825 O O . GLU A 1 97 ? 3.688 -8.828 -20.734 1 89.94 97 GLU A O 1
ATOM 830 N N . ASN A 1 98 ? 2.795 -6.965 -21.875 1 80.19 98 ASN A N 1
ATOM 831 C CA . ASN A 1 98 ? 1.535 -7.203 -21.172 1 80.19 98 ASN A CA 1
ATOM 832 C C . ASN A 1 98 ? 0.663 -8.211 -21.922 1 80.19 98 ASN A C 1
ATOM 834 O O . ASN A 1 98 ? 1.096 -8.797 -22.906 1 80.19 98 ASN A O 1
ATOM 838 N N . SER A 1 99 ? -0.521 -8.531 -21.312 1 74.88 99 SER A N 1
ATOM 839 C CA . SER A 1 99 ? -1.398 -9.555 -21.859 1 74.88 99 SER A CA 1
ATOM 840 C C . SER A 1 99 ? -1.874 -9.172 -23.266 1 74.88 99 SER A C 1
ATOM 842 O O . SER A 1 99 ? -2.328 -10.031 -24.031 1 74.88 99 SER A O 1
ATOM 844 N N . GLN A 1 100 ? -1.724 -7.887 -23.578 1 81.62 100 GLN A N 1
ATOM 845 C CA . GLN A 1 100 ? -2.16 -7.414 -24.875 1 81.62 100 GLN A CA 1
ATOM 846 C C . GLN A 1 100 ? -1.006 -7.41 -25.875 1 81.62 100 GLN A C 1
ATOM 848 O O . GLN A 1 100 ? -1.153 -6.93 -27 1 81.62 100 GLN A O 1
ATOM 853 N N . GLY A 1 101 ? 0.122 -7.809 -25.453 1 83.69 101 GLY A N 1
ATOM 854 C CA . GLY A 1 101 ? 1.274 -7.91 -26.344 1 83.69 101 GLY A CA 1
ATOM 855 C C . GLY A 1 101 ? 2.07 -6.621 -26.422 1 83.69 101 GLY A C 1
ATOM 856 O O . GLY A 1 101 ? 2.92 -6.469 -27.312 1 83.69 101 GLY A O 1
ATOM 857 N N . ARG A 1 102 ? 1.761 -5.637 -25.625 1 90.38 102 ARG A N 1
ATOM 858 C CA . ARG A 1 102 ? 2.486 -4.371 -25.609 1 90.38 102 ARG A CA 1
ATOM 859 C C . ARG A 1 102 ? 3.734 -4.457 -24.734 1 90.38 102 ARG A C 1
ATOM 861 O O . ARG A 1 102 ? 3.686 -5 -23.625 1 90.38 102 ARG A O 1
ATOM 868 N N . ASN A 1 103 ? 4.762 -3.908 -25.266 1 93.69 103 ASN A N 1
ATOM 869 C CA . ASN A 1 103 ? 6.047 -3.975 -24.578 1 93.69 103 ASN A CA 1
ATOM 870 C C . ASN A 1 103 ? 6.246 -2.775 -23.656 1 93.69 103 ASN A C 1
ATOM 872 O O . ASN A 1 103 ? 5.941 -1.643 -24.016 1 93.69 103 ASN A O 1
ATOM 876 N N . PHE A 1 104 ? 6.699 -3.043 -22.469 1 95.25 104 PHE A N 1
ATOM 877 C CA . PHE A 1 104 ? 7.039 -2.018 -21.5 1 95.25 104 PHE A CA 1
ATOM 878 C C . PHE A 1 104 ? 8.391 -2.305 -20.859 1 95.25 104 PHE A C 1
ATOM 880 O O . PHE A 1 104 ? 8.953 -3.389 -21.031 1 95.25 104 PHE A O 1
ATOM 887 N N . SER A 1 105 ? 8.914 -1.315 -20.281 1 96.12 105 SER A N 1
ATOM 888 C CA . SER A 1 105 ? 10.156 -1.458 -19.531 1 96.12 105 SER A CA 1
ATOM 889 C C . SER A 1 105 ? 10.109 -0.64 -18.234 1 96.12 105 SER A C 1
ATOM 891 O O . SER A 1 105 ? 9.711 0.524 -18.25 1 96.12 105 SER A O 1
ATOM 893 N N . ASN A 1 106 ? 10.461 -1.257 -17.109 1 96.88 106 ASN A N 1
ATOM 894 C CA . ASN A 1 106 ? 10.547 -0.59 -15.812 1 96.88 106 ASN A CA 1
ATOM 895 C C . ASN A 1 106 ? 11.828 -0.955 -15.078 1 96.88 106 ASN A C 1
ATOM 897 O O . ASN A 1 106 ? 12.414 -2.012 -15.328 1 96.88 106 ASN A O 1
ATOM 901 N N . GLU A 1 107 ? 12.32 0.02 -14.258 1 97.25 107 GLU A N 1
ATOM 902 C CA . GLU A 1 107 ? 13.469 -0.304 -13.414 1 97.25 107 GLU A CA 1
ATOM 903 C C . GLU A 1 107 ? 13.102 -1.361 -12.375 1 97.25 107 GLU A C 1
ATOM 905 O O . GLU A 1 107 ? 11.961 -1.411 -11.906 1 97.25 107 GLU A O 1
ATOM 910 N N . LEU A 1 108 ? 14.062 -2.164 -12 1 97.56 108 LEU A N 1
ATOM 911 C CA . LEU A 1 108 ? 13.859 -3.248 -11.047 1 97.56 108 LEU A CA 1
ATOM 912 C C . LEU A 1 108 ? 13.297 -2.717 -9.734 1 97.56 108 LEU A C 1
ATOM 914 O O . LEU A 1 108 ? 12.359 -3.297 -9.18 1 97.56 108 LEU A O 1
ATOM 918 N N . LYS A 1 109 ? 13.773 -1.551 -9.219 1 97.5 109 LYS A N 1
ATOM 919 C CA . LYS A 1 109 ? 13.305 -0.99 -7.957 1 97.5 109 LYS A CA 1
ATOM 920 C C . LYS A 1 109 ? 11.82 -0.637 -8.031 1 97.5 109 LYS A C 1
ATOM 922 O O . LYS A 1 109 ? 11.086 -0.79 -7.055 1 97.5 109 LYS A O 1
ATOM 927 N N . ASP A 1 110 ? 11.422 -0.248 -9.211 1 97.94 110 ASP A N 1
ATOM 928 C CA . ASP A 1 110 ? 10.016 0.124 -9.383 1 97.94 110 ASP A CA 1
ATOM 929 C C . ASP A 1 110 ? 9.117 -1.107 -9.359 1 97.94 110 ASP A C 1
ATOM 931 O O . ASP A 1 110 ? 8.039 -1.084 -8.75 1 97.94 110 ASP A O 1
ATOM 935 N N . ILE A 1 111 ? 9.555 -2.109 -10.016 1 98.25 111 ILE A N 1
ATOM 936 C CA . ILE A 1 111 ? 8.789 -3.346 -10.055 1 98.25 111 ILE A CA 1
ATOM 937 C C . ILE A 1 111 ? 8.688 -3.941 -8.656 1 98.25 111 ILE A C 1
ATOM 939 O O . ILE A 1 111 ? 7.605 -4.352 -8.227 1 98.25 111 ILE A O 1
ATOM 943 N N . LEU A 1 112 ? 9.789 -3.965 -7.953 1 98.56 112 LEU A N 1
ATOM 944 C CA . LEU A 1 112 ? 9.812 -4.535 -6.609 1 98.56 112 LEU A CA 1
ATOM 945 C C . LEU A 1 112 ? 8.906 -3.75 -5.672 1 98.56 112 LEU A C 1
ATOM 947 O O . LEU A 1 112 ? 8.125 -4.34 -4.922 1 98.56 112 LEU A O 1
ATOM 951 N N . PHE A 1 113 ? 8.922 -2.473 -5.734 1 98.62 113 PHE A N 1
ATOM 952 C CA . PHE A 1 113 ? 8.016 -1.668 -4.922 1 98.62 113 PHE A CA 1
ATOM 953 C C . PHE A 1 113 ? 6.566 -1.911 -5.328 1 98.62 113 PHE A C 1
ATOM 955 O O . PHE A 1 113 ? 5.68 -1.979 -4.477 1 98.62 113 PHE A O 1
ATOM 962 N N . HIS A 1 114 ? 6.309 -2.025 -6.602 1 98.69 114 HIS A N 1
ATOM 963 C CA . HIS A 1 114 ? 4.957 -2.254 -7.102 1 98.69 114 HIS A CA 1
ATOM 964 C C . HIS A 1 114 ? 4.348 -3.512 -6.488 1 98.69 114 HIS A C 1
ATOM 966 O O . HIS A 1 114 ? 3.176 -3.516 -6.102 1 98.69 114 HIS A O 1
ATOM 972 N N . ILE A 1 115 ? 5.129 -4.539 -6.418 1 98.81 115 ILE A N 1
ATOM 973 C CA . ILE A 1 115 ? 4.637 -5.797 -5.867 1 98.81 115 ILE A CA 1
ATOM 974 C C . ILE A 1 115 ? 4.109 -5.566 -4.449 1 98.81 115 ILE A C 1
ATOM 976 O O . ILE A 1 115 ? 2.998 -5.98 -4.121 1 98.81 115 ILE A O 1
ATOM 980 N N . ILE A 1 116 ? 4.863 -4.871 -3.592 1 98.81 116 ILE A N 1
ATOM 981 C CA . ILE A 1 116 ? 4.512 -4.609 -2.199 1 98.81 116 ILE A CA 1
ATOM 982 C C . ILE A 1 116 ? 3.297 -3.689 -2.135 1 98.81 116 ILE A C 1
ATOM 984 O O . ILE A 1 116 ? 2.324 -3.982 -1.436 1 98.81 116 ILE A O 1
ATOM 988 N N . ASN A 1 117 ? 3.344 -2.645 -2.885 1 98.81 117 AS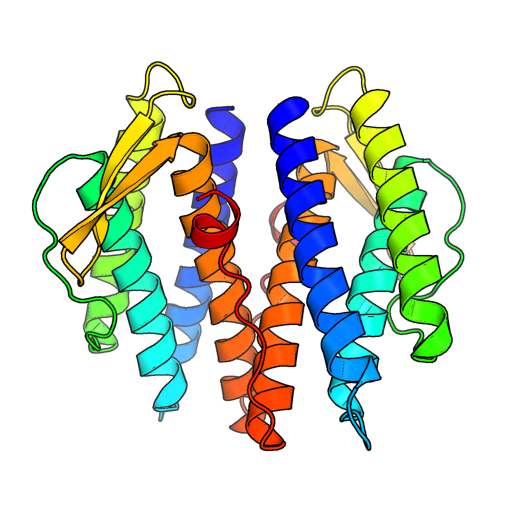N A N 1
ATOM 989 C CA . ASN A 1 117 ? 2.289 -1.637 -2.914 1 98.81 117 ASN A CA 1
ATOM 990 C C . ASN A 1 117 ? 0.97 -2.219 -3.416 1 98.81 117 ASN A C 1
ATOM 992 O O . ASN A 1 117 ? -0.093 -1.923 -2.867 1 98.81 117 ASN A O 1
ATOM 996 N N . HIS A 1 118 ? 1.05 -3.008 -4.461 1 98.81 118 HIS A N 1
ATOM 997 C CA . HIS A 1 118 ? -0.112 -3.67 -5.043 1 98.81 118 HIS A CA 1
ATOM 998 C C . HIS A 1 118 ? -0.766 -4.617 -4.039 1 98.81 118 HIS A C 1
ATOM 1000 O O . HIS A 1 118 ? -1.993 -4.652 -3.924 1 98.81 118 HIS A O 1
ATOM 1006 N N . SER A 1 119 ? 0.086 -5.359 -3.395 1 98.88 119 SER A N 1
ATOM 1007 C CA . SER A 1 119 ? -0.422 -6.242 -2.35 1 98.88 119 SER A CA 1
ATOM 1008 C C . SER A 1 119 ? -1.143 -5.453 -1.261 1 98.88 119 SER A C 1
ATOM 1010 O O . SER A 1 119 ? -2.238 -5.828 -0.838 1 98.88 119 SER A O 1
ATOM 1012 N N . THR A 1 120 ? -0.53 -4.352 -0.8 1 98.81 120 THR A N 1
ATOM 1013 C CA . THR A 1 120 ? -1.136 -3.502 0.22 1 98.81 120 THR A CA 1
ATOM 1014 C C . THR A 1 120 ? -2.502 -2.998 -0.238 1 98.81 120 THR A C 1
ATOM 1016 O O . THR A 1 120 ? -3.473 -3.043 0.521 1 98.81 120 THR A O 1
ATOM 1019 N N . HIS A 1 121 ? -2.568 -2.559 -1.455 1 98.75 121 HIS A N 1
ATOM 1020 C CA . HIS A 1 121 ? -3.809 -2.059 -2.041 1 98.75 121 HIS A CA 1
ATOM 1021 C C . HIS A 1 121 ? -4.914 -3.104 -1.961 1 98.75 121 HIS A C 1
ATOM 1023 O O . HIS A 1 121 ? -6.004 -2.824 -1.449 1 98.75 121 HIS A O 1
ATOM 1029 N N . HIS A 1 122 ? -4.648 -4.23 -2.387 1 98.81 122 HIS A N 1
ATOM 1030 C CA . HIS A 1 122 ? -5.688 -5.254 -2.461 1 98.81 122 HIS A CA 1
ATOM 1031 C C . HIS A 1 122 ? -5.961 -5.863 -1.09 1 98.81 122 HIS A C 1
ATOM 1033 O O . HIS A 1 122 ? -7.09 -6.266 -0.798 1 98.81 122 HIS A O 1
ATOM 1039 N N . ARG A 1 123 ? -4.934 -5.914 -0.207 1 98.81 123 ARG A N 1
ATOM 1040 C CA . ARG A 1 123 ? -5.23 -6.301 1.167 1 98.81 123 ARG A CA 1
ATOM 1041 C C . ARG A 1 123 ? -6.207 -5.324 1.816 1 98.81 123 ARG A C 1
ATOM 1043 O O . ARG A 1 123 ? -7.062 -5.727 2.609 1 98.81 123 ARG A O 1
ATOM 1050 N N . GLY A 1 124 ? -6.059 -4.023 1.54 1 98.56 124 GLY A N 1
ATOM 1051 C CA . GLY A 1 124 ? -7.047 -3.062 2.006 1 98.56 124 GLY A CA 1
ATOM 1052 C C . GLY A 1 124 ? -8.461 -3.393 1.562 1 98.56 124 GLY A C 1
ATOM 1053 O O . GLY A 1 124 ? -9.406 -3.254 2.336 1 98.56 124 GLY A O 1
ATOM 1054 N N . GLN A 1 125 ? -8.578 -3.834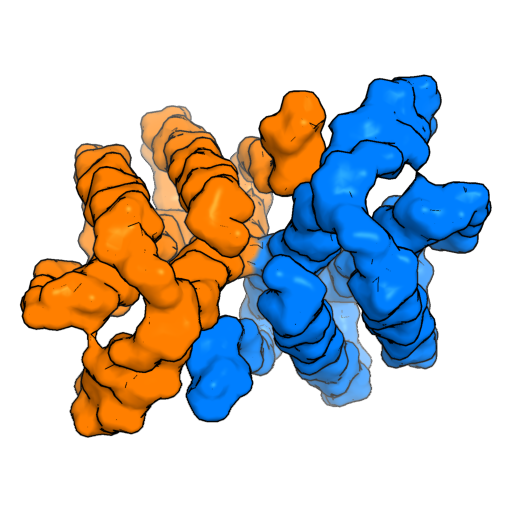 0.36 1 98.5 125 GLN A N 1
ATOM 1055 C CA . GLN A 1 125 ? -9.891 -4.219 -0.164 1 98.5 125 GLN A CA 1
ATOM 1056 C C . GLN A 1 125 ? -10.406 -5.477 0.527 1 98.5 125 GLN A C 1
ATOM 1058 O O . GLN A 1 125 ? -11.602 -5.57 0.84 1 98.5 125 GLN A O 1
ATOM 1063 N N . ILE A 1 126 ? -9.523 -6.383 0.74 1 98.56 126 ILE A N 1
ATOM 1064 C CA . ILE A 1 126 ? -9.898 -7.617 1.423 1 98.56 126 ILE A CA 1
ATOM 1065 C C . ILE A 1 126 ? -10.414 -7.297 2.822 1 98.56 126 ILE A C 1
ATOM 1067 O O . ILE A 1 126 ? -11.406 -7.875 3.273 1 98.56 126 ILE A O 1
ATOM 1071 N N . MET A 1 127 ? -9.766 -6.391 3.492 1 97.94 127 MET A N 1
ATOM 1072 C CA . MET A 1 127 ? -10.203 -6 4.832 1 97.94 127 MET A CA 1
ATOM 1073 C C . MET A 1 127 ? -11.625 -5.453 4.805 1 97.94 127 MET A C 1
ATOM 1075 O O . MET A 1 127 ? -12.43 -5.754 5.688 1 97.94 127 MET A O 1
ATOM 1079 N N . MET A 1 128 ? -11.883 -4.688 3.777 1 97.19 128 MET A N 1
ATOM 1080 C CA . MET A 1 128 ? -13.234 -4.16 3.643 1 97.19 128 MET A CA 1
ATOM 1081 C C . MET A 1 128 ? -14.234 -5.285 3.406 1 97.19 128 MET A C 1
ATOM 1083 O O . MET A 1 128 ? -15.336 -5.273 3.963 1 97.19 128 MET A O 1
ATOM 1087 N N . GLU A 1 129 ? -13.859 -6.25 2.59 1 97.31 129 GLU A N 1
ATOM 1088 C CA . GLU A 1 129 ? -14.719 -7.395 2.318 1 97.31 129 GLU A CA 1
ATOM 1089 C C . GLU A 1 129 ? -15.008 -8.188 3.594 1 97.31 129 GLU A C 1
ATOM 1091 O O . GLU A 1 129 ? -16.141 -8.609 3.824 1 97.31 129 GLU A O 1
ATOM 1096 N N . LEU A 1 130 ? -13.977 -8.391 4.352 1 97.69 130 LEU A N 1
ATOM 1097 C CA . LEU A 1 130 ? -14.133 -9.102 5.613 1 97.69 130 LEU A CA 1
ATOM 1098 C C . LEU A 1 130 ? -15.086 -8.359 6.547 1 97.69 130 LEU A C 1
ATOM 1100 O O . LEU A 1 130 ? -16.016 -8.945 7.09 1 97.69 130 LEU A O 1
ATOM 1104 N N . ARG A 1 131 ? -14.914 -7.094 6.688 1 96.06 131 ARG A N 1
ATOM 1105 C CA . ARG A 1 131 ? -15.773 -6.285 7.543 1 96.06 131 ARG A CA 1
ATOM 1106 C C . ARG A 1 131 ? -17.234 -6.359 7.09 1 96.06 131 ARG A C 1
ATOM 1108 O O . ARG A 1 131 ? -18.141 -6.508 7.914 1 96.06 131 ARG A O 1
ATOM 1115 N N . ASN A 1 132 ? -17.406 -6.242 5.789 1 94.38 132 ASN A N 1
ATOM 1116 C CA . ASN A 1 132 ? -18.75 -6.305 5.227 1 94.38 132 ASN A CA 1
ATOM 1117 C C . ASN A 1 132 ? -19.406 -7.656 5.492 1 94.38 132 ASN A C 1
ATOM 1119 O O . ASN A 1 132 ? -20.641 -7.773 5.445 1 94.38 132 ASN A O 1
ATOM 1123 N N . SER A 1 133 ? -18.641 -8.633 5.734 1 95.62 133 SER A N 1
ATOM 1124 C CA . SER A 1 133 ? -19.141 -9.977 5.996 1 95.62 133 SER A CA 1
ATOM 1125 C C . SER A 1 133 ? -19.234 -10.25 7.492 1 95.62 133 SER A C 1
ATOM 1127 O O . SER A 1 133 ? -19.422 -11.391 7.91 1 95.62 133 SER A O 1
ATOM 1129 N N . GLY A 1 134 ? -18.969 -9.219 8.305 1 96.12 134 GLY A N 1
ATOM 1130 C CA . GLY A 1 134 ? -19.109 -9.336 9.75 1 96.12 134 GLY A CA 1
ATOM 1131 C C . GLY A 1 134 ? -17.859 -9.875 10.422 1 96.12 134 GLY A C 1
ATOM 1132 O O . GLY A 1 134 ? -17.906 -10.297 11.586 1 96.12 134 GLY A O 1
ATOM 1133 N N . ILE A 1 135 ? -16.734 -9.969 9.711 1 96.81 135 ILE A N 1
ATOM 1134 C CA . ILE A 1 135 ? -15.477 -10.5 10.234 1 96.81 135 ILE A CA 1
ATOM 1135 C C . ILE A 1 135 ? -14.516 -9.352 10.523 1 96.81 135 ILE A C 1
ATOM 1137 O O . ILE A 1 135 ? -14.281 -8.5 9.656 1 96.81 135 ILE A O 1
ATOM 1141 N N . ALA A 1 136 ? -13.969 -9.273 11.688 1 96.69 136 ALA A N 1
ATOM 1142 C CA . ALA A 1 136 ? -12.977 -8.258 12.023 1 96.69 136 ALA A CA 1
ATOM 1143 C C . ALA A 1 136 ? -11.625 -8.594 11.406 1 96.69 136 ALA A C 1
ATOM 1145 O O . ALA A 1 136 ? -11.039 -9.633 11.711 1 96.69 136 ALA A O 1
ATOM 1146 N N . PRO A 1 137 ? -11.117 -7.742 10.594 1 96.69 137 PRO A N 1
ATOM 1147 C CA . PRO A 1 137 ? -9.828 -8.055 9.969 1 96.69 137 PRO A CA 1
ATOM 1148 C C . PRO A 1 137 ? -8.656 -7.898 10.938 1 96.69 137 PRO A C 1
ATOM 1150 O O . PRO A 1 137 ? -8.75 -7.156 11.914 1 96.69 137 PRO A O 1
ATOM 1153 N N . GLU A 1 138 ? -7.555 -8.492 10.664 1 95.25 138 GLU A N 1
ATOM 1154 C CA . GLU A 1 138 ? -6.309 -8.367 11.414 1 95.25 138 GLU A CA 1
ATOM 1155 C C . GLU A 1 138 ? -5.574 -7.078 11.039 1 95.25 138 GLU A C 1
ATOM 1157 O O . GLU A 1 138 ? -5.469 -6.734 9.859 1 95.25 138 GLU A O 1
ATOM 1162 N N . PRO A 1 139 ? -5.09 -6.387 12.039 1 94.62 139 PRO A N 1
ATOM 1163 C CA . PRO A 1 139 ? -4.32 -5.18 11.727 1 94.62 139 PRO A CA 1
ATOM 1164 C C . PRO A 1 139 ? -3.006 -5.48 11.016 1 94.62 139 PRO A C 1
ATOM 1166 O O . PRO A 1 139 ? -2.355 -6.484 11.312 1 94.62 139 PRO A O 1
ATOM 1169 N N . MET A 1 140 ? -2.557 -4.582 10.094 1 96.5 140 MET A N 1
ATOM 1170 C CA . MET A 1 140 ? -1.381 -4.859 9.281 1 96.5 140 MET A CA 1
ATOM 1171 C C . MET A 1 140 ? -0.557 -3.596 9.062 1 96.5 140 MET A C 1
ATOM 1173 O O . MET A 1 140 ? 0.263 -3.533 8.141 1 96.5 140 MET A O 1
ATOM 1177 N N . ASP A 1 141 ? -0.728 -2.65 9.922 1 96.06 141 ASP A N 1
ATOM 1178 C CA . ASP A 1 141 ? -0.056 -1.362 9.781 1 96.06 141 ASP A CA 1
ATOM 1179 C C . ASP A 1 141 ? 1.461 -1.523 9.852 1 96.06 141 ASP A C 1
ATOM 1181 O O . ASP A 1 141 ? 1.979 -2.127 10.797 1 96.06 141 ASP A O 1
ATOM 1185 N N . TYR A 1 142 ? 2.201 -0.931 8.898 1 98.06 142 TYR A N 1
ATOM 1186 C CA . TYR A 1 142 ? 3.645 -1.105 8.773 1 98.06 142 TYR A CA 1
ATOM 1187 C C . TYR A 1 142 ? 4.367 -0.581 10.016 1 98.06 142 TYR A C 1
ATOM 1189 O O . TYR A 1 142 ? 5.32 -1.198 10.492 1 98.06 142 TYR A O 1
ATOM 1197 N N . VAL A 1 143 ? 3.936 0.552 10.562 1 94.56 143 VAL A N 1
ATOM 1198 C CA . VAL A 1 143 ? 4.637 1.167 11.688 1 94.56 143 VAL A CA 1
ATOM 1199 C C . VAL A 1 143 ? 4.562 0.252 12.906 1 94.56 143 VAL A C 1
ATOM 1201 O O . VAL A 1 143 ? 5.496 0.203 13.711 1 94.56 143 VAL A O 1
ATOM 1204 N N . HIS A 1 144 ? 3.436 -0.445 13.039 1 91.44 144 HIS A N 1
ATOM 1205 C CA . HIS A 1 144 ? 3.295 -1.38 14.148 1 91.44 144 HIS A CA 1
ATOM 1206 C C . HIS A 1 144 ? 4.168 -2.613 13.945 1 91.44 144 HIS A C 1
ATOM 1208 O O . HIS A 1 144 ? 4.676 -3.188 14.914 1 91.44 144 HIS A O 1
ATOM 1214 N N . TYR A 1 145 ? 4.289 -3.033 12.719 1 94.56 145 TYR A N 1
ATOM 1215 C CA . TYR A 1 145 ? 5.172 -4.137 12.359 1 94.56 145 TYR A CA 1
ATOM 1216 C C . TYR A 1 145 ? 6.621 -3.814 12.695 1 94.56 145 TYR A C 1
ATOM 1218 O O . TYR A 1 145 ? 7.383 -4.695 13.094 1 94.56 145 TYR A O 1
ATOM 1226 N N . LYS A 1 146 ? 7.008 -2.555 12.57 1 92.88 146 LYS A N 1
ATOM 1227 C CA . LYS A 1 146 ? 8.391 -2.129 12.773 1 92.88 146 LYS A CA 1
ATOM 1228 C C . LYS A 1 146 ? 8.648 -1.785 14.234 1 92.88 146 LYS A C 1
ATOM 1230 O O . LYS A 1 146 ? 9.797 -1.544 14.625 1 92.88 146 LYS A O 1
ATOM 1235 N N . ARG A 1 147 ? 7.641 -1.688 15.016 1 85.31 147 ARG A N 1
ATOM 1236 C CA . ARG A 1 147 ? 7.832 -1.387 16.422 1 85.31 147 ARG A CA 1
ATOM 1237 C C . ARG A 1 147 ? 8.398 -2.59 17.172 1 85.31 147 ARG A C 1
ATOM 1239 O O . ARG A 1 147 ? 8.172 -3.736 16.781 1 85.31 147 ARG A O 1
ATOM 1246 N N . MET B 1 1 ? 18.547 6.188 -1.948 1 89.94 1 MET B N 1
ATOM 1247 C CA . MET B 1 1 ? 17.391 6.176 -1.047 1 89.94 1 MET B CA 1
ATOM 1248 C C . MET B 1 1 ? 16.594 7.469 -1.174 1 89.94 1 MET B C 1
ATOM 1250 O O . MET B 1 1 ? 15.367 7.43 -1.351 1 89.94 1 MET B O 1
ATOM 1254 N N . LYS B 1 2 ? 17.25 8.57 -1.286 1 93.25 2 LYS B N 1
ATOM 1255 C CA . LYS B 1 2 ? 16.578 9.867 -1.352 1 93.25 2 LYS B CA 1
ATOM 1256 C C . LYS B 1 2 ? 15.711 9.969 -2.604 1 93.25 2 LYS B C 1
ATOM 1258 O O . LYS B 1 2 ? 14.508 10.227 -2.512 1 93.25 2 LYS B O 1
ATOM 1263 N N . GLY B 1 3 ? 16.25 9.711 -3.787 1 94.56 3 GLY B N 1
ATOM 1264 C CA . GLY B 1 3 ? 15.508 9.773 -5.039 1 94.56 3 GLY B CA 1
ATOM 1265 C C . GLY B 1 3 ? 14.336 8.812 -5.09 1 94.56 3 GLY B C 1
ATOM 1266 O O . GLY B 1 3 ? 13.266 9.156 -5.59 1 94.56 3 GLY B O 1
ATOM 1267 N N . PHE B 1 4 ? 14.5 7.652 -4.598 1 96.06 4 PHE B N 1
ATOM 1268 C CA . PHE B 1 4 ? 13.461 6.629 -4.582 1 96.06 4 PHE B CA 1
ATOM 1269 C C . PHE B 1 4 ? 12.281 7.066 -3.725 1 96.06 4 PHE B C 1
ATOM 1271 O O . PHE B 1 4 ? 11.133 6.988 -4.16 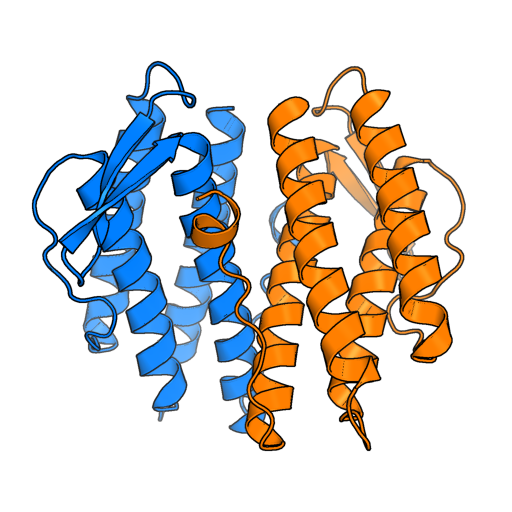1 96.06 4 PHE B O 1
ATOM 1278 N N . LEU B 1 5 ? 12.547 7.586 -2.533 1 97.31 5 LEU B N 1
ATOM 1279 C CA . LEU B 1 5 ? 11.484 8.031 -1.632 1 97.31 5 LEU B CA 1
ATOM 1280 C C . LEU B 1 5 ? 10.758 9.242 -2.199 1 97.31 5 LEU B C 1
ATOM 1282 O O . LEU B 1 5 ? 9.539 9.367 -2.053 1 97.31 5 LEU B O 1
ATOM 1286 N N . GLN B 1 6 ? 11.508 10.125 -2.807 1 97.38 6 GLN B N 1
ATOM 1287 C CA . GLN B 1 6 ? 10.867 11.258 -3.457 1 97.38 6 GLN B CA 1
ATOM 1288 C C . GLN B 1 6 ? 9.898 10.797 -4.543 1 97.38 6 GLN B C 1
ATOM 1290 O O . GLN B 1 6 ? 8.789 11.32 -4.66 1 97.38 6 GLN B O 1
ATOM 1295 N N . GLN B 1 7 ? 10.289 9.836 -5.285 1 97.5 7 GLN B N 1
ATOM 1296 C CA . GLN B 1 7 ? 9.43 9.258 -6.316 1 97.5 7 GLN B CA 1
ATOM 1297 C C . GLN B 1 7 ? 8.172 8.648 -5.711 1 97.5 7 GLN B C 1
ATOM 1299 O O . GLN B 1 7 ? 7.074 8.805 -6.258 1 97.5 7 GLN B O 1
ATOM 1304 N N . LEU B 1 8 ? 8.312 7.961 -4.66 1 98.38 8 LEU B N 1
ATOM 1305 C CA . LEU B 1 8 ? 7.16 7.336 -4.008 1 98.38 8 LEU B CA 1
ATOM 1306 C C . LEU B 1 8 ? 6.188 8.391 -3.492 1 98.38 8 LEU B C 1
ATOM 1308 O O . LEU B 1 8 ? 4.973 8.211 -3.578 1 98.38 8 LEU B O 1
ATOM 1312 N N . PHE B 1 9 ? 6.711 9.484 -2.953 1 98.69 9 PHE B N 1
ATOM 1313 C CA . PHE B 1 9 ? 5.84 10.562 -2.49 1 98.69 9 PHE B CA 1
ATOM 1314 C C . PHE B 1 9 ? 5.145 11.234 -3.666 1 98.69 9 PHE B C 1
ATOM 1316 O O . PHE B 1 9 ? 3.994 11.664 -3.551 1 98.69 9 PHE B O 1
ATOM 1323 N N . ASP B 1 10 ? 5.848 11.352 -4.785 1 98.62 10 ASP B N 1
ATOM 1324 C CA . ASP B 1 10 ? 5.203 11.875 -5.988 1 98.62 10 ASP B CA 1
ATOM 1325 C C . ASP B 1 10 ? 4.027 10.992 -6.41 1 98.62 10 ASP B C 1
ATOM 1327 O O . ASP B 1 10 ? 2.963 11.5 -6.77 1 98.62 10 ASP B O 1
ATOM 1331 N N . TYR B 1 11 ? 4.25 9.742 -6.41 1 98.81 11 TYR B N 1
ATOM 1332 C CA . TYR B 1 11 ? 3.189 8.789 -6.715 1 98.81 11 TYR B CA 1
ATOM 1333 C C . TYR B 1 11 ? 2.021 8.945 -5.75 1 98.81 11 TYR B C 1
ATOM 1335 O O . TYR B 1 11 ? 0.86 8.953 -6.168 1 98.81 11 TYR B O 1
ATOM 1343 N N . ASN B 1 12 ? 2.34 8.969 -4.473 1 98.81 12 ASN B N 1
ATOM 1344 C CA . ASN B 1 12 ? 1.31 9.156 -3.455 1 98.81 12 ASN B CA 1
ATOM 1345 C C . ASN B 1 12 ? 0.505 10.43 -3.705 1 98.81 12 ASN B C 1
ATOM 1347 O O . ASN B 1 12 ? -0.723 10.422 -3.605 1 98.81 12 ASN B O 1
ATOM 1351 N N . PHE B 1 13 ? 1.203 11.492 -4 1 98.81 13 PHE B N 1
ATOM 1352 C CA . PHE B 1 13 ? 0.576 12.773 -4.309 1 98.81 13 PHE B CA 1
ATOM 1353 C C . PHE B 1 13 ? -0.363 12.641 -5.5 1 98.81 13 PHE B C 1
ATOM 1355 O O . PHE B 1 13 ? -1.507 13.102 -5.453 1 98.81 13 PHE B O 1
ATOM 1362 N N . TYR B 1 14 ? 0.105 12.016 -6.5 1 98.75 14 TYR B N 1
ATOM 1363 C CA . TYR B 1 14 ? -0.648 11.789 -7.727 1 98.75 14 TYR B CA 1
ATOM 1364 C C . TYR B 1 14 ? -1.938 11.023 -7.441 1 98.75 14 TYR B C 1
ATOM 1366 O O . TYR B 1 14 ? -3.014 11.43 -7.891 1 98.75 14 TYR B O 1
ATOM 1374 N N . CYS B 1 15 ? -1.882 9.977 -6.703 1 98.81 15 CYS B N 1
ATOM 1375 C CA . CYS B 1 15 ? -3.035 9.133 -6.414 1 98.81 15 CYS B CA 1
ATOM 1376 C C . CYS B 1 15 ? -4.043 9.859 -5.539 1 98.81 15 CYS B C 1
ATOM 1378 O O . CYS B 1 15 ? -5.25 9.781 -5.773 1 98.81 15 CYS B O 1
ATOM 1380 N N . ASN B 1 16 ? -3.506 10.547 -4.516 1 98.81 16 ASN B N 1
ATOM 1381 C CA . ASN B 1 16 ? -4.41 11.32 -3.672 1 98.81 16 ASN B CA 1
ATOM 1382 C C . ASN B 1 16 ? -5.145 12.391 -4.473 1 98.81 16 ASN B C 1
ATOM 1384 O O . ASN B 1 16 ? -6.328 12.641 -4.246 1 98.81 16 ASN B O 1
ATOM 1388 N N . LYS B 1 17 ? -4.441 13.023 -5.312 1 98.56 17 LYS B N 1
ATOM 1389 C CA . LYS B 1 17 ? -5.074 14.031 -6.152 1 98.56 17 LYS B CA 1
ATOM 1390 C C . LYS B 1 17 ? -6.199 13.43 -6.988 1 98.56 17 LYS B C 1
ATOM 1392 O O . LYS B 1 17 ? -7.246 14.055 -7.172 1 98.56 17 LYS B O 1
ATOM 1397 N N . LYS B 1 18 ? -6.039 12.25 -7.512 1 98.44 18 LYS B N 1
ATOM 1398 C CA . LYS B 1 18 ? -7.078 11.555 -8.266 1 98.44 18 LYS B CA 1
ATOM 1399 C C . LYS B 1 18 ? -8.32 11.336 -7.41 1 98.44 18 LYS B C 1
ATOM 1401 O O . LYS B 1 18 ? -9.445 11.5 -7.887 1 98.44 18 LYS B O 1
ATOM 1406 N N . VAL B 1 19 ? -8.109 10.922 -6.207 1 98.62 19 VAL B N 1
ATOM 1407 C CA . VAL B 1 19 ? -9.227 10.711 -5.297 1 98.62 19 VAL B CA 1
ATOM 1408 C C . VAL B 1 19 ? -9.969 12.031 -5.074 1 98.62 19 VAL B C 1
ATOM 1410 O O . VAL B 1 19 ? -11.195 12.078 -5.141 1 98.62 19 VAL B O 1
ATOM 1413 N N . ILE B 1 20 ? -9.211 13.086 -4.824 1 98.69 20 ILE B N 1
ATOM 1414 C CA . ILE B 1 20 ? -9.789 14.398 -4.574 1 98.69 20 ILE B CA 1
ATOM 1415 C C . ILE B 1 20 ? -10.609 14.836 -5.785 1 98.69 20 ILE B C 1
ATOM 1417 O O . ILE B 1 20 ? -11.758 15.266 -5.641 1 98.69 20 ILE B O 1
ATOM 1421 N N . GLN B 1 21 ? -10.023 14.68 -6.926 1 98.38 21 GLN B N 1
ATOM 1422 C CA . GLN B 1 21 ? -10.695 15.086 -8.156 1 98.38 21 GLN B CA 1
ATOM 1423 C C . GLN B 1 21 ? -11.969 14.273 -8.375 1 98.38 21 GLN B C 1
ATOM 1425 O O . GLN B 1 21 ? -13.023 14.828 -8.703 1 98.38 21 GLN B O 1
ATOM 1430 N N . GLN B 1 22 ? -11.883 13.008 -8.203 1 98.19 22 GLN B N 1
ATOM 1431 C CA . GLN B 1 22 ? -13.047 12.156 -8.414 1 98.19 22 GLN B CA 1
ATOM 1432 C C . GLN B 1 22 ? -14.164 12.492 -7.426 1 98.19 22 GLN B C 1
ATOM 1434 O O . GLN B 1 22 ? -15.32 12.648 -7.824 1 98.19 22 GLN B O 1
ATOM 1439 N N . CYS B 1 23 ? -13.828 12.625 -6.211 1 98 23 CYS B N 1
ATOM 1440 C CA . CYS B 1 23 ? -14.836 12.906 -5.188 1 98 23 CYS B CA 1
ATOM 1441 C C . CYS B 1 23 ? -15.445 14.289 -5.395 1 98 23 CYS B C 1
ATOM 1443 O O . CYS B 1 23 ? -16.641 14.484 -5.148 1 98 23 CYS B O 1
ATOM 1445 N N . SER B 1 24 ? -14.625 15.227 -5.824 1 97.5 24 SER B N 1
ATOM 1446 C CA . SER B 1 24 ? -15.102 16.594 -6.051 1 97.5 24 SER B CA 1
ATOM 1447 C C . SER B 1 24 ? -16.125 16.641 -7.184 1 97.5 24 SER B C 1
ATOM 1449 O O . SER B 1 24 ? -16.922 17.562 -7.266 1 97.5 24 SER B O 1
ATOM 1451 N N . GLY B 1 25 ? -16.141 15.648 -8.031 1 96.81 25 GLY B N 1
ATOM 1452 C CA . GLY B 1 25 ? -17.062 15.609 -9.164 1 96.81 25 GLY B CA 1
ATOM 1453 C C . GLY B 1 25 ? -18.344 14.859 -8.867 1 96.81 25 GLY B C 1
ATOM 1454 O O . GLY B 1 25 ? -19.234 14.797 -9.711 1 96.81 25 GLY B O 1
ATOM 1455 N N . LEU B 1 26 ? -18.469 14.367 -7.734 1 97.12 26 LEU B N 1
ATOM 1456 C CA . LEU B 1 26 ? -19.641 13.578 -7.367 1 97.12 26 LEU B CA 1
ATOM 1457 C C . LEU B 1 26 ? -20.719 14.461 -6.734 1 97.12 26 LEU B C 1
ATOM 1459 O O . LEU B 1 26 ? -20.391 15.406 -6.004 1 97.12 26 LEU B O 1
ATOM 1463 N N . ASP B 1 27 ? -21.953 14.109 -7.023 1 95.56 27 ASP B N 1
ATOM 1464 C CA . ASP B 1 27 ? -23.062 14.797 -6.348 1 95.56 27 ASP B CA 1
ATOM 1465 C C . ASP B 1 27 ? -23.047 14.516 -4.848 1 95.56 27 ASP B C 1
ATOM 1467 O O . ASP B 1 27 ? -23.297 15.406 -4.039 1 95.56 27 ASP B O 1
ATOM 1471 N N . HIS B 1 28 ? -22.797 13.328 -4.551 1 95.5 28 HIS B N 1
ATOM 1472 C CA . HIS B 1 28 ? -22.734 12.883 -3.162 1 95.5 28 HIS B CA 1
ATOM 1473 C C . HIS B 1 28 ? -21.547 11.938 -2.947 1 95.5 28 HIS B C 1
ATOM 1475 O O . HIS B 1 28 ? -21.469 10.891 -3.59 1 95.5 28 HIS B O 1
ATOM 1481 N N . VAL B 1 29 ? -20.672 12.359 -2.09 1 97.38 29 VAL B N 1
ATOM 1482 C CA . VAL B 1 29 ? -19.562 11.492 -1.716 1 97.38 29 VAL B CA 1
ATOM 1483 C C . VAL B 1 29 ? -19.969 10.594 -0.554 1 97.38 29 VAL B C 1
ATOM 1485 O O . VAL B 1 29 ? -20.453 11.07 0.473 1 97.38 29 VAL B O 1
ATOM 1488 N N . PRO B 1 30 ? -19.734 9.281 -0.71 1 97.31 30 PRO B N 1
ATOM 1489 C CA . PRO B 1 30 ? -20.062 8.406 0.416 1 97.31 30 PRO B CA 1
ATOM 1490 C C . PRO B 1 30 ? -19.359 8.82 1.709 1 97.31 30 PRO B C 1
ATOM 1492 O O . PRO B 1 30 ? -18.188 9.188 1.687 1 97.31 30 PRO B O 1
ATOM 1495 N N . ASP B 1 31 ? -20.031 8.727 2.844 1 97.38 31 ASP B N 1
ATOM 1496 C CA . ASP B 1 31 ? -19.531 9.211 4.125 1 97.38 31 ASP B CA 1
ATOM 1497 C C . ASP B 1 31 ? -18.219 8.508 4.504 1 97.38 31 ASP B C 1
ATOM 1499 O O . ASP B 1 31 ? -17.297 9.141 5.023 1 97.38 31 ASP B O 1
ATOM 1503 N N . ASN B 1 32 ? -18.203 7.254 4.211 1 97.44 32 ASN B N 1
ATOM 1504 C CA . ASN B 1 32 ? -17 6.504 4.582 1 97.44 32 ASN B CA 1
ATOM 1505 C C . ASN B 1 32 ? -15.797 6.918 3.742 1 97.44 32 ASN B C 1
ATOM 1507 O O . ASN B 1 32 ? -14.656 6.797 4.188 1 97.44 32 ASN B O 1
ATOM 1511 N N . CYS B 1 33 ? -16 7.348 2.549 1 98.25 33 CYS B N 1
ATOM 1512 C CA . CYS B 1 33 ? -14.914 7.887 1.745 1 98.25 33 CYS B CA 1
ATOM 1513 C C . CYS B 1 33 ? -14.352 9.156 2.373 1 98.25 33 CYS B C 1
ATOM 1515 O O . CYS B 1 33 ? -13.141 9.352 2.406 1 98.25 33 CYS B O 1
ATOM 1517 N N . ILE B 1 34 ? -15.242 10.008 2.877 1 98.56 34 ILE B N 1
ATOM 1518 C CA . ILE B 1 34 ? -14.828 11.242 3.535 1 98.56 34 ILE B CA 1
ATOM 1519 C C . ILE B 1 34 ? -14 10.906 4.777 1 98.56 34 ILE B C 1
ATOM 1521 O O . ILE B 1 34 ? -12.922 11.469 4.98 1 98.56 34 ILE B O 1
ATOM 1525 N N . ARG B 1 35 ? -14.453 9.992 5.508 1 98.69 35 ARG B N 1
ATOM 1526 C CA . ARG B 1 35 ? -13.781 9.578 6.734 1 98.69 35 ARG B CA 1
ATOM 1527 C C . ARG B 1 35 ? -12.391 9.016 6.434 1 98.69 35 ARG B C 1
ATOM 1529 O O . ARG B 1 35 ? -11.406 9.438 7.035 1 98.69 35 ARG B O 1
ATOM 1536 N N . LEU B 1 36 ? -12.344 8.117 5.508 1 98.75 36 LEU B N 1
ATOM 1537 C CA . LEU B 1 36 ? -11.102 7.414 5.195 1 98.75 36 LEU B CA 1
ATOM 1538 C C . LEU B 1 36 ? -10.094 8.359 4.559 1 98.75 36 LEU B C 1
ATOM 1540 O O . LEU B 1 36 ? -8.898 8.297 4.859 1 98.75 36 LEU B O 1
ATOM 1544 N N . PHE B 1 37 ? -10.531 9.203 3.646 1 98.88 37 PHE B N 1
ATOM 1545 C CA . PHE B 1 37 ? -9.57 10.094 3.002 1 98.88 37 PHE B CA 1
ATOM 1546 C C . PHE B 1 37 ? -9.078 11.156 3.975 1 98.88 37 PHE B C 1
ATOM 1548 O O . PHE B 1 37 ? -7.902 11.531 3.949 1 98.88 37 PHE B O 1
ATOM 1555 N N . SER B 1 38 ? -9.977 11.672 4.84 1 98.94 38 SER B N 1
ATOM 1556 C CA . SER B 1 38 ? -9.516 12.547 5.914 1 98.94 38 SER B CA 1
ATOM 1557 C C . SER B 1 38 ? -8.445 11.859 6.762 1 98.94 38 SER B C 1
ATOM 1559 O O . SER B 1 38 ? -7.453 12.484 7.141 1 98.94 38 SER B O 1
ATOM 1561 N N . HIS B 1 39 ? -8.625 10.609 7.027 1 98.88 39 HIS B N 1
ATOM 1562 C CA . HIS B 1 39 ? -7.668 9.836 7.809 1 98.88 39 HIS B CA 1
ATOM 1563 C C . HIS B 1 39 ? -6.324 9.734 7.09 1 98.88 39 HIS B C 1
ATOM 1565 O O . HIS B 1 39 ? -5.27 9.844 7.723 1 98.88 39 HIS B O 1
ATOM 1571 N N . ILE B 1 40 ? -6.355 9.516 5.809 1 98.88 40 ILE B N 1
ATOM 1572 C CA . ILE B 1 40 ? -5.133 9.484 5.012 1 98.88 40 ILE B CA 1
ATOM 1573 C C . ILE B 1 40 ? -4.379 10.805 5.18 1 98.88 40 ILE B C 1
ATOM 1575 O O . ILE B 1 40 ? -3.178 10.812 5.457 1 98.88 40 ILE B O 1
ATOM 1579 N N . LEU B 1 41 ? -5.062 11.914 5.027 1 98.94 41 LEU B N 1
ATOM 1580 C CA . LEU B 1 41 ? -4.465 13.242 5.137 1 98.94 41 LEU B CA 1
ATOM 1581 C C . LEU B 1 41 ? -3.92 13.477 6.543 1 98.94 41 LEU B C 1
ATOM 1583 O O . LEU B 1 41 ? -2.807 13.977 6.707 1 98.94 41 LEU B O 1
ATOM 1587 N N . ASN B 1 42 ? -4.719 13.117 7.512 1 98.81 42 ASN B N 1
ATOM 1588 C CA . ASN B 1 42 ? -4.32 13.305 8.906 1 98.81 42 ASN B CA 1
ATOM 1589 C C . ASN B 1 42 ? -3.068 12.5 9.242 1 98.81 42 ASN B C 1
ATOM 1591 O O . ASN B 1 42 ? -2.152 13.008 9.891 1 98.81 42 ASN B O 1
ATOM 1595 N N . ALA 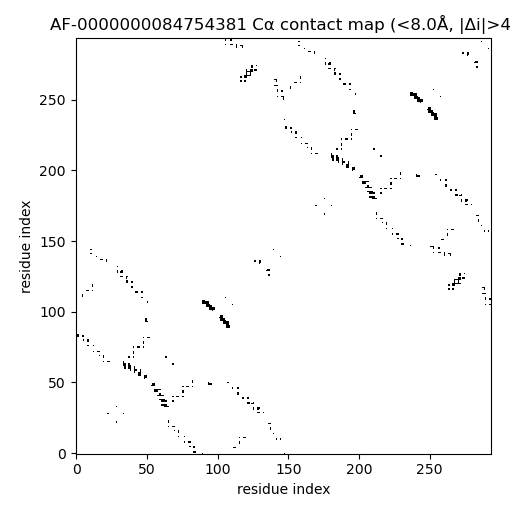B 1 43 ? -3.064 11.266 8.875 1 98.5 43 ALA B N 1
ATOM 1596 C CA . ALA B 1 43 ? -1.917 10.414 9.172 1 98.5 43 ALA B CA 1
ATOM 1597 C C . ALA B 1 43 ? -0.639 10.977 8.555 1 98.5 43 ALA B C 1
ATOM 1599 O O . ALA B 1 43 ? 0.403 11.023 9.211 1 98.5 43 ALA B O 1
ATOM 1600 N N . HIS B 1 44 ? -0.758 11.367 7.305 1 98.88 44 HIS B N 1
ATOM 1601 C CA . HIS B 1 44 ? 0.371 12.008 6.633 1 98.88 44 HIS B CA 1
ATOM 1602 C C . HIS B 1 44 ? 0.84 13.242 7.395 1 98.88 44 HIS B C 1
ATOM 1604 O O . HIS B 1 44 ? 2.031 13.391 7.676 1 98.88 44 HIS B O 1
ATOM 1610 N N . HIS B 1 45 ? -0.046 14.078 7.809 1 98.81 45 HIS B N 1
ATOM 1611 C CA . HIS B 1 45 ? 0.219 15.273 8.586 1 98.81 45 HIS B CA 1
ATOM 1612 C C . HIS B 1 45 ? 0.901 14.938 9.914 1 98.81 45 HIS B C 1
ATOM 1614 O O . HIS B 1 45 ? 1.933 15.516 10.25 1 98.81 45 HIS B O 1
ATOM 1620 N N . ILE B 1 46 ? 0.398 14.047 10.586 1 97.88 46 ILE B N 1
ATOM 1621 C CA . ILE B 1 46 ? 0.868 13.688 11.914 1 97.88 46 ILE B CA 1
ATOM 1622 C C . ILE B 1 46 ? 2.299 13.164 11.836 1 97.88 46 ILE B C 1
ATOM 1624 O O . ILE B 1 46 ? 3.164 13.578 12.609 1 97.88 46 ILE B O 1
ATOM 1628 N N . TRP B 1 47 ? 2.576 12.273 10.93 1 98.38 47 TRP B N 1
ATOM 1629 C CA . TRP B 1 47 ? 3.918 11.711 10.82 1 98.38 47 TRP B CA 1
ATOM 1630 C C . TRP B 1 47 ? 4.926 12.773 10.398 1 98.38 47 TRP B C 1
ATOM 1632 O O . TRP B 1 47 ? 6.062 12.789 10.875 1 98.38 47 TRP B O 1
ATOM 1642 N N . ASN B 1 48 ? 4.516 13.695 9.43 1 98.62 48 ASN B N 1
ATOM 1643 C CA . ASN B 1 48 ? 5.379 14.82 9.102 1 98.62 48 ASN B CA 1
ATOM 1644 C C . ASN B 1 48 ? 5.754 15.617 10.344 1 98.62 48 ASN B C 1
ATOM 1646 O O . ASN B 1 48 ? 6.93 15.922 10.562 1 98.62 48 ASN B O 1
ATOM 1650 N N . HIS B 1 49 ? 4.77 15.938 11.125 1 97.75 49 HIS B N 1
ATOM 1651 C CA . HIS B 1 49 ? 4.988 16.766 12.312 1 97.75 49 HIS B CA 1
ATOM 1652 C C . HIS B 1 49 ? 5.844 16.031 13.344 1 97.75 49 HIS B C 1
ATOM 1654 O O . HIS B 1 49 ? 6.703 16.641 13.984 1 97.75 49 HIS B O 1
ATOM 1660 N N . ARG B 1 50 ? 5.645 14.75 13.531 1 96.88 50 ARG B N 1
ATOM 1661 C CA . ARG B 1 50 ? 6.492 13.945 14.414 1 96.88 50 ARG B CA 1
ATOM 1662 C C . ARG B 1 50 ? 7.949 13.992 13.961 1 96.88 50 ARG B C 1
ATOM 1664 O O . ARG B 1 50 ? 8.852 14.172 14.781 1 96.88 50 ARG B O 1
ATOM 1671 N N . MET B 1 51 ? 8.156 13.859 12.68 1 97.25 51 MET B N 1
ATOM 1672 C CA . MET B 1 51 ? 9.516 13.867 12.148 1 97.25 51 MET B CA 1
ATOM 1673 C C . MET B 1 51 ? 10.164 15.234 12.328 1 97.25 51 MET B C 1
ATOM 1675 O O . MET B 1 51 ? 11.383 15.336 12.508 1 97.25 51 MET B O 1
ATOM 1679 N N . LEU B 1 52 ? 9.359 16.266 12.281 1 96.31 52 LEU B N 1
ATOM 1680 C CA . LEU B 1 52 ? 9.859 17.625 12.406 1 96.31 52 LEU B CA 1
ATOM 1681 C C . LEU B 1 52 ? 9.969 18.031 13.875 1 96.31 52 LEU B C 1
ATOM 1683 O O . LEU B 1 52 ? 10.547 19.078 14.195 1 96.31 52 LEU B O 1
ATOM 1687 N N . GLY B 1 53 ? 9.367 17.281 14.781 1 94.25 53 GLY B N 1
ATOM 1688 C CA . GLY B 1 53 ? 9.422 17.562 16.203 1 94.25 53 GLY B CA 1
ATOM 1689 C C . GLY B 1 53 ? 8.531 18.734 16.609 1 94.25 53 GLY B C 1
ATOM 1690 O O . GLY B 1 53 ? 8.883 19.516 17.5 1 94.25 53 GLY B O 1
ATOM 1691 N N . ILE B 1 54 ? 7.438 18.922 15.93 1 96.06 54 ILE B N 1
ATOM 1692 C CA . ILE B 1 54 ? 6.508 20 16.234 1 96.06 54 ILE B CA 1
ATOM 1693 C C . ILE B 1 54 ? 5.121 19.438 16.516 1 96.06 54 ILE B C 1
ATOM 1695 O O . ILE B 1 54 ? 4.824 18.297 16.125 1 96.06 54 ILE B O 1
ATOM 1699 N N . PRO B 1 55 ? 4.25 20.078 17.219 1 95.06 55 PRO B N 1
ATOM 1700 C CA . PRO B 1 55 ? 2.922 19.562 17.562 1 95.06 55 PRO B CA 1
ATOM 1701 C C . PRO B 1 55 ? 2.045 19.344 16.328 1 95.06 55 PRO B C 1
ATOM 1703 O O . PRO B 1 55 ? 2.127 20.109 15.359 1 95.06 55 PRO B O 1
ATOM 1706 N N . THR B 1 56 ? 1.274 18.359 16.406 1 96.19 56 THR B N 1
ATOM 1707 C CA . THR B 1 56 ? 0.316 18.078 15.344 1 96.19 56 THR B CA 1
ATOM 1708 C C . THR B 1 56 ? -0.87 19.047 15.43 1 96.19 56 THR B C 1
ATOM 1710 O O . THR B 1 56 ? -1.218 19.516 16.516 1 96.19 56 THR B O 1
ATOM 1713 N N . GLU B 1 57 ? -1.44 19.281 14.312 1 97.12 57 GLU B N 1
ATOM 1714 C CA . GLU B 1 57 ? -2.584 20.172 14.242 1 97.12 57 GLU B CA 1
ATOM 1715 C C . GLU B 1 57 ? -3.893 19.406 14.109 1 97.12 57 GLU B C 1
ATOM 1717 O O . GLU B 1 57 ? -4.965 19.938 14.391 1 97.12 57 GLU B O 1
ATOM 1722 N N . TYR B 1 58 ? -3.803 18.234 13.562 1 97.38 58 TYR B N 1
ATOM 1723 C CA . TYR B 1 58 ? -4.988 17.406 13.328 1 97.38 58 TYR B CA 1
ATOM 1724 C C . TYR B 1 58 ? -4.945 16.141 14.164 1 97.38 58 TYR B C 1
ATOM 1726 O O . TYR B 1 58 ? -3.871 15.57 14.391 1 97.38 58 TYR B O 1
ATOM 1734 N N . GLY B 1 59 ? -6.145 15.695 14.594 1 96.19 59 GLY B N 1
ATOM 1735 C CA . GLY B 1 59 ? -6.273 14.375 15.18 1 96.19 59 GLY B CA 1
ATOM 1736 C C . GLY B 1 59 ? -6.348 13.266 14.148 1 96.19 59 GLY B C 1
ATOM 1737 O O . GLY B 1 59 ? -6.602 13.523 12.969 1 96.19 59 GLY B O 1
ATOM 1738 N N . VAL B 1 60 ? -6.184 12.047 14.602 1 96.5 60 VAL B N 1
ATOM 1739 C CA . VAL B 1 60 ? -6.082 10.875 13.734 1 96.5 60 VAL B CA 1
ATOM 1740 C C . VAL B 1 60 ? -7.359 10.734 12.906 1 96.5 60 VAL B C 1
ATOM 1742 O O . VAL B 1 60 ? -7.301 10.461 11.711 1 96.5 60 VAL B O 1
ATOM 1745 N N . TRP B 1 61 ? -8.523 11.023 13.539 1 97.44 61 TRP B N 1
ATOM 1746 C CA . TRP B 1 61 ? -9.781 10.727 12.859 1 97.44 61 TRP B CA 1
ATOM 1747 C C . TRP B 1 61 ? -10.594 12 12.641 1 97.44 61 TRP B C 1
ATOM 1749 O O . TRP B 1 61 ? -11.82 11.945 12.508 1 97.44 61 TRP B O 1
ATOM 1759 N N . ASP B 1 62 ? -9.93 13.117 12.695 1 98.19 62 ASP B N 1
ATOM 1760 C CA . ASP B 1 62 ? -10.617 14.344 12.297 1 98.19 62 ASP B CA 1
ATOM 1761 C C . ASP B 1 62 ? -11.148 14.242 10.875 1 98.19 62 ASP B C 1
ATOM 1763 O O . ASP B 1 62 ? -10.453 13.742 9.984 1 98.19 62 ASP B O 1
ATOM 1767 N N . GLU B 1 63 ? -12.352 14.656 10.688 1 98.56 63 GLU B N 1
ATOM 1768 C CA . GLU B 1 63 ? -12.898 14.695 9.328 1 98.56 63 GLU B CA 1
ATOM 1769 C C . GLU B 1 63 ? -12.797 16.094 8.734 1 98.56 63 GLU B C 1
ATOM 1771 O O . GLU B 1 63 ? -13.039 17.094 9.422 1 98.56 63 GLU B O 1
ATOM 1776 N N . HIS B 1 64 ? -12.414 16.141 7.477 1 98.69 64 HIS B N 1
ATOM 1777 C CA . HIS B 1 64 ? -12.258 17.406 6.77 1 98.69 64 HIS B CA 1
ATOM 1778 C C . HIS B 1 64 ? -13.297 17.547 5.66 1 98.69 64 HIS B C 1
ATOM 1780 O O . HIS B 1 64 ? -13.617 16.562 4.98 1 98.69 64 HIS B O 1
ATOM 1786 N N . GLU B 1 65 ? -13.758 18.812 5.48 1 97.5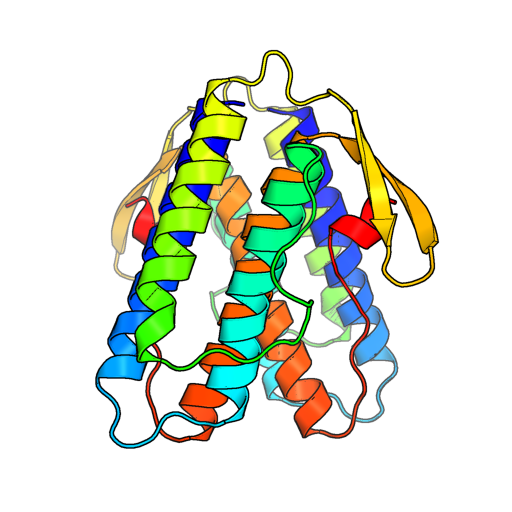6 65 GLU B N 1
ATOM 1787 C CA . GLU B 1 65 ? -14.586 19.094 4.316 1 97.56 65 GLU B CA 1
ATOM 1788 C C . GLU B 1 65 ? -13.797 18.922 3.02 1 97.56 65 GLU B C 1
ATOM 1790 O O . GLU B 1 65 ? -12.609 19.234 2.959 1 97.56 65 GLU B O 1
ATOM 1795 N N . LEU B 1 66 ? -14.57 18.453 1.996 1 97.69 66 LEU B N 1
ATOM 1796 C CA . LEU B 1 66 ? -13.961 18.219 0.692 1 97.69 66 LEU B CA 1
ATOM 1797 C C . LEU B 1 66 ? -13.172 19.438 0.23 1 97.69 66 LEU B C 1
ATOM 1799 O O . LEU B 1 66 ? -12.102 19.297 -0.365 1 97.69 66 LEU B O 1
ATOM 1803 N N . SER B 1 67 ? -13.648 20.609 0.496 1 97.5 67 SER B N 1
ATOM 1804 C CA . SER B 1 67 ? -13.039 21.859 0.033 1 97.5 67 SER B CA 1
ATOM 1805 C C . SER B 1 67 ? -11.672 22.062 0.666 1 97.5 67 SER B C 1
ATOM 1807 O O . SER B 1 67 ? -10.867 22.859 0.173 1 97.5 67 SER B O 1
ATOM 1809 N N . LYS B 1 68 ? -11.344 21.344 1.703 1 98.5 68 LYS B N 1
ATOM 1810 C CA . LYS B 1 68 ? -10.086 21.531 2.418 1 98.5 68 LYS B CA 1
ATOM 1811 C C . LYS B 1 68 ? -9.07 20.469 2.016 1 98.5 68 LYS B C 1
ATOM 1813 O O . LYS B 1 68 ? -7.883 20.578 2.334 1 98.5 68 LYS B O 1
ATOM 1818 N N . TRP B 1 69 ? -9.477 19.453 1.329 1 98.81 69 TRP B N 1
ATOM 1819 C CA . TRP B 1 69 ? -8.641 18.297 1.045 1 98.81 69 TRP B CA 1
ATOM 1820 C C . TRP B 1 69 ? -7.387 18.703 0.28 1 98.81 69 TRP B C 1
ATOM 1822 O O . TRP B 1 69 ? -6.273 18.312 0.641 1 98.81 69 TRP B O 1
ATOM 1832 N N . GLU B 1 70 ? -7.59 19.469 -0.732 1 98.62 70 GLU B N 1
ATOM 1833 C CA . GLU B 1 70 ? -6.48 19.828 -1.613 1 98.62 70 GLU B CA 1
ATOM 1834 C C . GLU B 1 70 ? -5.402 20.609 -0.865 1 98.62 70 GLU B C 1
ATOM 1836 O O . GLU B 1 70 ? -4.211 20.359 -1.036 1 98.62 70 GLU B O 1
ATOM 1841 N N . ASP B 1 71 ? -5.805 21.562 -0.08 1 98.75 71 ASP B N 1
ATOM 1842 C CA . ASP B 1 71 ? -4.855 22.375 0.667 1 98.75 71 ASP B CA 1
ATOM 1843 C C . ASP B 1 71 ? -4.043 21.531 1.642 1 98.75 71 ASP B C 1
ATOM 1845 O O . ASP B 1 71 ? -2.822 21.656 1.722 1 98.75 71 ASP B O 1
ATOM 1849 N N . ILE B 1 72 ? -4.695 20.672 2.41 1 98.88 72 ILE B N 1
ATOM 1850 C CA . ILE B 1 72 ? -4.012 19.797 3.357 1 98.88 72 ILE B CA 1
ATOM 1851 C C . ILE B 1 72 ? -3.061 18.859 2.609 1 98.88 72 ILE B C 1
ATOM 1853 O O . ILE B 1 72 ? -1.919 18.672 3.029 1 98.88 72 ILE B O 1
ATOM 1857 N N . HIS B 1 73 ? -3.566 18.359 1.547 1 98.88 73 HIS B N 1
ATOM 1858 C CA . HIS B 1 73 ? -2.791 17.453 0.707 1 98.88 73 HIS B CA 1
ATOM 1859 C C . HIS B 1 73 ? -1.507 18.109 0.221 1 98.88 73 HIS B C 1
ATOM 1861 O O . HIS B 1 73 ? -0.428 17.531 0.308 1 98.88 73 HIS B O 1
ATOM 1867 N N . TYR B 1 74 ? -1.592 19.297 -0.297 1 98.81 74 TYR B N 1
ATOM 1868 C CA . TYR B 1 74 ? -0.444 20.031 -0.816 1 98.81 74 TYR B CA 1
ATOM 1869 C C . TYR B 1 74 ? 0.551 20.359 0.294 1 98.81 74 TYR B C 1
ATOM 1871 O O . TYR B 1 74 ? 1.762 20.203 0.111 1 98.81 74 TYR B O 1
ATOM 1879 N N . GLU B 1 75 ? 0.052 20.781 1.385 1 98.81 75 GLU B N 1
ATOM 1880 C CA . GLU B 1 75 ? 0.927 21.094 2.512 1 98.81 75 GLU B CA 1
ATOM 1881 C C . GLU B 1 75 ? 1.662 19.844 3 1 98.81 75 GLU B C 1
ATOM 1883 O O . GLU B 1 75 ? 2.844 19.922 3.348 1 98.81 75 GLU B O 1
ATOM 1888 N N . ASN B 1 76 ? 0.953 18.75 3.141 1 98.94 76 ASN B N 1
ATOM 1889 C CA . ASN B 1 76 ? 1.588 17.484 3.521 1 98.94 76 ASN B CA 1
ATOM 1890 C C . ASN B 1 76 ? 2.74 17.141 2.586 1 98.94 76 ASN B C 1
ATOM 1892 O O . ASN B 1 76 ? 3.824 16.766 3.039 1 98.94 76 ASN B O 1
ATOM 1896 N N . GLN B 1 77 ? 2.459 17.266 1.282 1 98.88 77 GLN B N 1
ATOM 1897 C CA . GLN B 1 77 ? 3.482 16.953 0.288 1 98.88 77 GLN B CA 1
ATOM 1898 C C . GLN B 1 77 ? 4.691 17.875 0.443 1 98.88 77 GLN B C 1
ATOM 1900 O O . GLN B 1 77 ? 5.836 17.406 0.417 1 98.88 77 GLN B O 1
ATOM 1905 N N . ARG B 1 78 ? 4.422 19.125 0.531 1 98.69 78 ARG B N 1
ATOM 1906 C CA . ARG B 1 78 ? 5.496 20.094 0.693 1 98.69 78 ARG B CA 1
ATOM 1907 C C . ARG B 1 78 ? 6.371 19.75 1.894 1 98.69 78 ARG B C 1
ATOM 1909 O O . ARG B 1 78 ? 7.602 19.734 1.788 1 98.69 78 ARG B O 1
ATOM 1916 N N . ALA B 1 79 ? 5.773 19.469 3 1 98.69 79 ALA B N 1
ATOM 1917 C CA . ALA B 1 79 ? 6.5 19.141 4.227 1 98.69 79 ALA B CA 1
ATOM 1918 C C . ALA B 1 79 ? 7.328 17.875 4.051 1 98.69 79 ALA B C 1
ATOM 1920 O O . ALA B 1 79 ? 8.492 17.828 4.453 1 98.69 79 ALA B O 1
ATOM 1921 N N . SER B 1 80 ? 6.73 16.797 3.496 1 98.62 80 SER B N 1
ATOM 1922 C CA . SER B 1 80 ? 7.449 15.547 3.271 1 98.62 80 SER B CA 1
ATOM 1923 C C . SER B 1 80 ? 8.664 15.766 2.381 1 98.62 80 SER B C 1
ATOM 1925 O O . SER B 1 80 ? 9.734 15.195 2.631 1 98.62 80 SER B O 1
ATOM 1927 N N . PHE B 1 81 ? 8.5 16.547 1.354 1 98.12 81 PHE B N 1
ATOM 1928 C CA . PHE B 1 81 ? 9.609 16.797 0.443 1 98.12 81 PHE B CA 1
ATOM 1929 C C . PHE B 1 81 ? 10.727 17.547 1.153 1 98.12 81 PHE B C 1
ATOM 1931 O O . PHE B 1 81 ? 11.906 17.266 0.929 1 98.12 81 PHE B O 1
ATOM 1938 N N . GLU B 1 82 ? 10.352 18.547 1.92 1 97.81 82 GLU B N 1
ATOM 1939 C CA . GLU B 1 82 ? 11.359 19.25 2.701 1 97.81 82 GLU B CA 1
ATOM 1940 C C . GLU B 1 82 ? 12.109 18.312 3.635 1 97.81 82 GLU B C 1
ATOM 1942 O O . GLU B 1 82 ? 13.336 18.375 3.73 1 97.81 82 GLU B O 1
ATOM 1947 N N . ILE B 1 83 ? 11.398 17.453 4.32 1 98.25 83 ILE B N 1
ATOM 1948 C CA . ILE B 1 83 ? 11.992 16.5 5.242 1 98.25 83 ILE B CA 1
ATOM 1949 C C . ILE B 1 83 ? 12.969 15.594 4.492 1 98.25 83 ILE B C 1
ATOM 1951 O O . ILE B 1 83 ? 14.117 15.43 4.906 1 98.25 83 ILE B O 1
ATOM 1955 N N . VAL B 1 84 ? 12.5 15.016 3.348 1 98 84 VAL B N 1
ATOM 1956 C CA . VAL B 1 84 ? 13.305 14.086 2.562 1 98 84 VAL B CA 1
ATOM 1957 C C . VAL B 1 84 ? 14.539 14.805 2.012 1 98 84 VAL B C 1
ATOM 1959 O O . VAL B 1 84 ? 15.641 14.266 2.033 1 98 84 VAL B O 1
ATOM 1962 N N . SER B 1 85 ? 14.336 16.062 1.541 1 96.62 85 SER B N 1
ATOM 1963 C CA . SER B 1 85 ? 15.414 16.828 0.927 1 96.62 85 SER B CA 1
ATOM 1964 C C . SER B 1 85 ? 16.469 17.203 1.955 1 96.62 85 SER B C 1
ATOM 1966 O O . SER B 1 85 ? 17.656 17.281 1.633 1 96.62 85 SER B O 1
ATOM 1968 N N . ASN B 1 86 ? 16.109 17.406 3.168 1 95.94 86 ASN B N 1
ATOM 1969 C CA . ASN B 1 86 ? 17.016 17.969 4.172 1 95.94 86 ASN B CA 1
ATOM 1970 C C . ASN B 1 86 ? 17.578 16.875 5.078 1 95.94 86 ASN B C 1
ATOM 1972 O O . ASN B 1 86 ? 18.281 17.172 6.043 1 95.94 86 ASN B O 1
ATOM 1976 N N . THR B 1 87 ? 17.25 15.695 4.828 1 94.75 87 THR B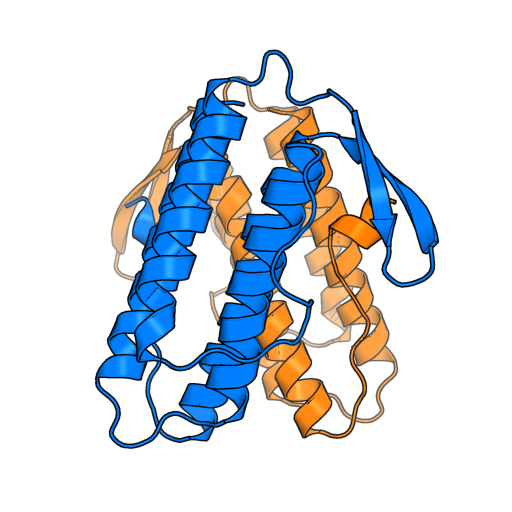 N 1
ATOM 1977 C CA . THR B 1 87 ? 17.703 14.609 5.695 1 94.75 87 THR B CA 1
ATOM 1978 C C . THR B 1 87 ? 19.109 14.172 5.324 1 94.75 87 THR B C 1
ATOM 1980 O O . THR B 1 87 ? 19.438 14.023 4.141 1 94.75 87 THR B O 1
ATOM 1983 N N . ASP B 1 88 ? 19.969 13.977 6.324 1 93.31 88 ASP B N 1
ATOM 1984 C CA . ASP B 1 88 ? 21.344 13.523 6.125 1 93.31 88 ASP B CA 1
ATOM 1985 C C . ASP B 1 88 ? 21.406 12.008 5.984 1 93.31 88 ASP B C 1
ATOM 1987 O O . ASP B 1 88 ? 22.219 11.484 5.23 1 93.31 88 ASP B O 1
ATOM 1991 N N . THR B 1 89 ? 20.656 11.312 6.797 1 95.75 89 THR B N 1
ATOM 1992 C CA . THR B 1 89 ? 20.562 9.859 6.746 1 95.75 89 THR B CA 1
ATOM 1993 C C . THR B 1 89 ? 19.141 9.391 7.023 1 95.75 89 THR B C 1
ATOM 1995 O O . THR B 1 89 ? 18.453 9.961 7.871 1 95.75 89 THR B O 1
ATOM 1998 N N . PHE B 1 90 ? 18.75 8.438 6.34 1 96.44 90 PHE B N 1
ATOM 1999 C CA . PHE B 1 90 ? 17.391 7.91 6.477 1 96.44 90 PHE B CA 1
ATOM 2000 C C . PHE B 1 90 ? 17.328 6.879 7.598 1 96.44 90 PHE B C 1
ATOM 2002 O O . PHE B 1 90 ? 16.25 6.348 7.891 1 96.44 90 PHE B O 1
ATOM 2009 N N . GLU B 1 91 ? 18.469 6.629 8.195 1 96.06 91 GLU B N 1
ATOM 2010 C CA . GLU B 1 91 ? 18.531 5.695 9.312 1 96.06 91 GLU B CA 1
ATOM 2011 C C . GLU B 1 91 ? 18.391 6.426 10.648 1 96.06 91 GLU B C 1
ATOM 2013 O O . GLU B 1 91 ? 18.344 5.793 11.703 1 96.06 91 GLU B O 1
ATOM 2018 N N . LYS B 1 92 ? 18.297 7.742 10.555 1 95.69 92 LYS B N 1
ATOM 2019 C CA . LYS B 1 92 ? 18.094 8.5 11.781 1 95.69 92 LYS B CA 1
ATOM 2020 C C . LYS B 1 92 ? 16.781 8.094 12.461 1 95.69 92 LYS B C 1
ATOM 2022 O O . LYS B 1 92 ? 15.781 7.859 11.781 1 95.69 92 LYS B O 1
ATOM 2027 N N . ARG B 1 93 ? 16.828 8.039 13.789 1 95.88 93 ARG B N 1
ATOM 2028 C CA . ARG B 1 93 ? 15.656 7.609 14.531 1 95.88 93 ARG B CA 1
ATOM 2029 C C . ARG B 1 93 ? 14.812 8.805 14.961 1 95.88 93 ARG B C 1
ATOM 2031 O O . ARG B 1 93 ? 15.352 9.844 15.352 1 95.88 93 ARG B O 1
ATOM 2038 N N . VAL B 1 94 ? 13.539 8.68 14.852 1 96.25 94 VAL B N 1
ATOM 2039 C CA . VAL B 1 94 ? 12.539 9.656 15.273 1 96.25 94 VAL B CA 1
ATOM 2040 C C . VAL B 1 94 ? 11.773 9.125 16.484 1 96.25 94 VAL B C 1
ATOM 2042 O O . VAL B 1 94 ? 11.172 8.047 16.422 1 96.25 94 VAL B O 1
ATOM 2045 N N . GLU B 1 95 ? 11.836 9.836 17.547 1 95.88 95 GLU B N 1
ATOM 2046 C CA . GLU B 1 95 ? 11.078 9.492 18.75 1 95.88 95 GLU B CA 1
ATOM 2047 C C . GLU B 1 95 ? 9.727 10.195 18.766 1 95.88 95 GLU B C 1
ATOM 2049 O O . GLU B 1 95 ? 9.625 11.375 18.422 1 95.88 95 GLU B O 1
ATOM 2054 N N . TYR B 1 96 ? 8.719 9.453 19.141 1 94.56 96 TYR B N 1
ATOM 2055 C CA . TYR B 1 96 ? 7.387 10.039 19.219 1 94.56 96 TYR B CA 1
ATOM 2056 C C . TYR B 1 96 ? 6.531 9.32 20.25 1 94.56 96 TYR B C 1
ATOM 2058 O O . TYR B 1 96 ? 6.887 8.234 20.719 1 94.56 96 TYR B O 1
ATOM 2066 N N . GLU B 1 97 ? 5.496 9.992 20.641 1 89.88 97 GLU B N 1
ATOM 2067 C CA . GLU B 1 97 ? 4.504 9.453 21.578 1 89.88 97 GLU B CA 1
ATOM 2068 C C . GLU B 1 97 ? 3.174 9.203 20.875 1 89.88 97 GLU B C 1
ATOM 2070 O O . GLU B 1 97 ? 2.734 10.016 20.047 1 89.88 97 GLU B O 1
ATOM 2075 N N . ASN B 1 98 ? 2.641 7.973 21.219 1 80.19 98 ASN B N 1
ATOM 2076 C CA . ASN B 1 98 ? 1.307 7.77 20.672 1 80.19 98 ASN B CA 1
ATOM 2077 C C . ASN B 1 98 ? 0.235 8.445 21.516 1 80.19 98 ASN B C 1
ATOM 2079 O O . ASN B 1 98 ? 0.552 9.156 22.469 1 80.19 98 ASN B O 1
ATOM 2083 N N . SER B 1 99 ? -1.043 8.344 21.031 1 74.69 99 SER B N 1
ATOM 2084 C CA . SER B 1 99 ? -2.145 9.031 21.703 1 74.69 99 SER B CA 1
ATOM 2085 C C . SER B 1 99 ? -2.318 8.547 23.141 1 74.69 99 SER B C 1
ATOM 2087 O O . SER B 1 99 ? -2.941 9.219 23.953 1 74.69 99 SER B O 1
ATOM 2089 N N . GLN B 1 100 ? -1.728 7.391 23.406 1 81.5 100 GLN B N 1
ATOM 2090 C CA . GLN B 1 100 ? -1.847 6.824 24.75 1 81.5 100 GLN B CA 1
ATOM 2091 C C . GLN B 1 100 ? -0.659 7.219 25.609 1 81.5 100 GLN B C 1
ATOM 2093 O O . GLN B 1 100 ? -0.523 6.742 26.75 1 81.5 100 GLN B O 1
ATOM 2098 N N . GLY B 1 101 ? 0.23 7.953 25.094 1 83.56 101 GLY B N 1
ATOM 2099 C CA . GLY B 1 101 ? 1.369 8.445 25.844 1 83.56 101 GLY B CA 1
ATOM 2100 C C . GLY B 1 101 ? 2.553 7.492 25.828 1 83.56 101 GLY B C 1
ATOM 2101 O O . GLY B 1 101 ? 3.492 7.645 26.609 1 83.56 101 GLY B O 1
ATOM 2102 N N . ARG B 1 102 ? 2.5 6.449 25.047 1 90.19 102 ARG B N 1
ATOM 2103 C CA . ARG B 1 102 ? 3.598 5.496 24.938 1 90.19 102 ARG B CA 1
ATOM 2104 C C . ARG B 1 102 ? 4.645 5.973 23.938 1 90.19 102 ARG B C 1
ATOM 2106 O O . ARG B 1 102 ? 4.301 6.449 22.844 1 90.19 102 ARG B O 1
ATOM 2113 N N . ASN B 1 103 ? 5.855 5.801 24.328 1 93.69 103 ASN B N 1
ATOM 2114 C CA . ASN B 1 103 ? 6.961 6.273 23.5 1 93.69 103 ASN B CA 1
ATOM 2115 C C . ASN B 1 103 ? 7.453 5.191 22.547 1 93.69 103 ASN B C 1
ATOM 2117 O O . ASN B 1 103 ? 7.574 4.027 22.938 1 93.69 103 ASN B O 1
ATOM 2121 N N . PHE B 1 104 ? 7.656 5.574 21.344 1 95.19 104 PHE B N 1
ATOM 2122 C CA . PHE B 1 104 ? 8.219 4.699 20.312 1 95.19 104 PHE B CA 1
ATOM 2123 C C . PHE B 1 104 ? 9.32 5.406 19.547 1 95.19 104 PHE B C 1
ATOM 2125 O O . PHE B 1 104 ? 9.508 6.617 19.688 1 95.19 104 PHE B O 1
ATOM 2132 N N . SER B 1 105 ? 10.078 4.633 18.891 1 96.06 105 SER B N 1
ATOM 2133 C CA . SER B 1 105 ? 11.109 5.164 18.016 1 96.06 105 SER B CA 1
ATOM 2134 C C . SER B 1 105 ? 11.203 4.355 16.719 1 96.06 105 SER B C 1
ATOM 2136 O O . SER B 1 105 ? 11.211 3.123 16.75 1 96.06 105 SER B O 1
ATOM 2138 N N . ASN B 1 106 ? 11.195 5.027 15.578 1 96.81 106 ASN B N 1
ATOM 2139 C CA . ASN B 1 106 ? 11.352 4.402 14.273 1 96.81 106 ASN B CA 1
ATOM 2140 C C . ASN B 1 106 ? 12.359 5.156 13.406 1 96.81 106 ASN B C 1
ATOM 2142 O O . ASN B 1 106 ? 12.594 6.348 13.617 1 96.81 106 ASN B O 1
ATOM 2146 N N . GLU B 1 107 ? 13.055 4.387 12.523 1 97.25 107 GLU B N 1
ATOM 2147 C CA . GLU B 1 107 ? 13.93 5.055 11.562 1 97.25 107 GLU B CA 1
ATOM 2148 C C . GLU B 1 107 ? 13.125 5.914 10.586 1 97.25 107 GLU B C 1
ATOM 2150 O O . GLU B 1 107 ? 11.992 5.574 10.242 1 97.25 107 GLU B O 1
ATOM 2155 N N . LEU B 1 108 ? 13.719 6.98 10.125 1 97.56 108 LEU B N 1
ATOM 2156 C CA . LEU B 1 108 ? 13.07 7.918 9.211 1 97.56 108 LEU B CA 1
ATOM 2157 C C . LEU B 1 108 ? 12.57 7.207 7.961 1 97.56 108 LEU B C 1
ATOM 2159 O O . LEU B 1 108 ? 11.445 7.434 7.52 1 97.56 108 LEU B O 1
ATOM 2163 N N . LYS B 1 109 ? 13.352 6.25 7.383 1 97.44 109 LYS B N 1
ATOM 2164 C CA . LYS B 1 109 ? 12.961 5.539 6.168 1 97.44 109 LYS B CA 1
ATOM 2165 C C . LYS B 1 109 ? 11.695 4.719 6.398 1 97.44 109 LYS B C 1
ATOM 2167 O O . LYS B 1 109 ? 10.852 4.602 5.508 1 97.44 109 LYS B O 1
ATOM 2172 N N . ASP B 1 110 ? 11.578 4.238 7.598 1 97.94 110 ASP B N 1
ATOM 2173 C CA . ASP B 1 110 ? 10.406 3.428 7.918 1 97.94 110 ASP B CA 1
ATOM 2174 C C . ASP B 1 110 ? 9.148 4.289 8.008 1 97.94 110 ASP B C 1
ATOM 2176 O O . ASP B 1 110 ? 8.086 3.9 7.52 1 97.94 110 ASP B O 1
ATOM 2180 N N . ILE B 1 111 ? 9.297 5.398 8.625 1 98.19 111 ILE B N 1
ATOM 2181 C CA . ILE B 1 111 ? 8.172 6.309 8.773 1 98.19 111 ILE B CA 1
ATOM 2182 C C . ILE B 1 111 ? 7.727 6.809 7.398 1 98.19 111 ILE B C 1
ATOM 2184 O O . ILE B 1 111 ? 6.531 6.828 7.094 1 98.19 111 ILE B O 1
ATOM 2188 N N . LEU B 1 112 ? 8.68 7.18 6.586 1 98.56 112 LEU B N 1
ATOM 2189 C CA . LEU B 1 112 ? 8.367 7.699 5.258 1 98.56 112 LEU B CA 1
ATOM 2190 C C . LEU B 1 112 ? 7.676 6.641 4.41 1 98.56 112 LEU B C 1
ATOM 2192 O O . LEU B 1 112 ? 6.672 6.926 3.754 1 98.56 112 LEU B O 1
ATOM 2196 N N . PHE B 1 113 ? 8.125 5.445 4.445 1 98.62 113 PHE B N 1
ATOM 2197 C CA . PHE B 1 113 ? 7.457 4.371 3.723 1 98.62 113 PHE B CA 1
ATOM 2198 C C . PHE B 1 113 ? 6.059 4.125 4.285 1 98.62 113 PHE B C 1
ATOM 2200 O O . PHE B 1 113 ? 5.117 3.881 3.529 1 98.62 113 PHE B O 1
ATOM 2207 N N . HIS B 1 114 ? 5.914 4.168 5.582 1 98.69 114 HIS B N 1
ATOM 2208 C CA . HIS B 1 114 ? 4.625 3.945 6.223 1 98.69 114 HIS B CA 1
ATOM 2209 C C . HIS B 1 114 ? 3.574 4.918 5.699 1 98.69 114 HIS B C 1
ATOM 2211 O O . HIS B 1 114 ? 2.434 4.527 5.441 1 98.69 114 HIS B O 1
ATOM 2217 N N . ILE B 1 115 ? 3.955 6.145 5.562 1 98.81 115 ILE B N 1
ATOM 2218 C CA . ILE B 1 115 ? 3.018 7.152 5.09 1 98.81 115 ILE B CA 1
ATOM 2219 C C . ILE B 1 115 ? 2.449 6.734 3.734 1 98.81 115 ILE B C 1
ATOM 2221 O O . ILE B 1 115 ? 1.233 6.75 3.533 1 98.81 115 ILE B O 1
ATOM 2225 N N . ILE B 1 116 ? 3.293 6.316 2.791 1 98.81 116 ILE B N 1
ATOM 2226 C CA . ILE B 1 116 ? 2.904 5.93 1.439 1 98.81 116 ILE B CA 1
ATOM 2227 C C . ILE B 1 116 ? 2.064 4.656 1.489 1 98.81 116 ILE B C 1
ATOM 2229 O O . ILE B 1 116 ? 0.982 4.598 0.901 1 98.81 116 ILE B O 1
ATOM 2233 N N . ASN B 1 117 ? 2.537 3.701 2.211 1 98.81 117 ASN B N 1
ATOM 2234 C CA . ASN B 1 117 ? 1.887 2.4 2.334 1 98.81 117 ASN B CA 1
ATOM 2235 C C . ASN B 1 117 ? 0.51 2.521 2.98 1 98.81 117 ASN B C 1
ATOM 2237 O O . ASN B 1 117 ? -0.445 1.878 2.541 1 98.81 117 ASN B O 1
ATOM 2241 N N . HIS B 1 118 ? 0.434 3.314 4.027 1 98.81 118 HIS B N 1
ATOM 2242 C CA . HIS B 1 118 ? -0.813 3.564 4.742 1 98.81 118 HIS B CA 1
ATOM 2243 C C . HIS B 1 118 ? -1.848 4.215 3.83 1 98.81 118 HIS B C 1
ATOM 2245 O O . HIS B 1 118 ? -3.021 3.836 3.844 1 98.81 118 HIS B O 1
ATOM 2251 N N . SER B 1 119 ? -1.369 5.191 3.111 1 98.88 119 SER B N 1
ATOM 2252 C CA . SER B 1 119 ? -2.248 5.832 2.141 1 98.88 119 SER B CA 1
ATOM 2253 C C . SER B 1 119 ? -2.775 4.824 1.123 1 98.88 119 SER B C 1
ATOM 2255 O O . SER B 1 119 ? -3.971 4.805 0.825 1 98.88 119 SER B O 1
ATOM 2257 N N . THR B 1 120 ? -1.886 3.98 0.584 1 98.81 120 THR B N 1
ATOM 2258 C CA . THR B 1 120 ? -2.279 2.961 -0.379 1 98.81 120 THR B CA 1
ATOM 2259 C C . THR B 1 120 ? -3.342 2.039 0.213 1 98.81 120 THR B C 1
ATOM 2261 O O . THR B 1 120 ? -4.348 1.742 -0.437 1 98.81 120 THR B O 1
ATOM 2264 N N . HIS B 1 121 ? -3.127 1.631 1.423 1 98.75 121 HIS B N 1
ATOM 2265 C CA . HIS B 1 121 ? -4.062 0.76 2.129 1 98.75 121 HIS B CA 1
ATOM 2266 C C . HIS B 1 121 ? -5.453 1.377 2.188 1 98.75 121 HIS B C 1
ATOM 2268 O O . HIS B 1 121 ? -6.434 0.745 1.789 1 98.75 121 HIS B O 1
ATOM 2274 N N . HIS B 1 122 ? -5.539 2.537 2.604 1 98.81 122 HIS B N 1
ATOM 2275 C CA . HIS B 1 122 ? -6.844 3.162 2.803 1 98.81 122 HIS B CA 1
ATOM 2276 C C . HIS B 1 122 ? -7.449 3.613 1.478 1 98.81 122 HIS B C 1
ATOM 2278 O O . HIS B 1 122 ? -8.672 3.607 1.313 1 98.81 122 HIS B O 1
ATOM 2284 N N . ARG B 1 123 ? -6.598 3.98 0.494 1 98.81 123 ARG B N 1
ATOM 2285 C CA . ARG B 1 123 ? -7.152 4.223 -0.834 1 98.81 123 ARG B CA 1
ATOM 2286 C C . ARG B 1 123 ? -7.805 2.967 -1.394 1 98.81 123 ARG B C 1
ATOM 2288 O O . ARG B 1 123 ? -8.82 3.045 -2.084 1 98.81 123 ARG B O 1
ATOM 2295 N N . GLY B 1 124 ? -7.207 1.796 -1.159 1 98.56 124 GLY B N 1
ATOM 2296 C CA . GLY B 1 124 ? -7.859 0.553 -1.535 1 98.56 124 GLY B CA 1
ATOM 2297 C C . GLY B 1 124 ? -9.25 0.405 -0.939 1 98.56 124 GLY B C 1
ATOM 2298 O O . GLY B 1 124 ? -10.172 -0.052 -1.613 1 98.56 124 GLY B O 1
ATOM 2299 N N . GLN B 1 125 ? -9.383 0.799 0.27 1 98.5 125 GLN B N 1
ATOM 2300 C CA . GLN B 1 125 ? -10.68 0.737 0.937 1 98.5 125 GLN B CA 1
ATOM 2301 C C . GLN B 1 125 ? -11.664 1.735 0.327 1 98.5 125 GLN B C 1
ATOM 2303 O O . GLN B 1 125 ? -12.836 1.423 0.143 1 98.5 125 GLN B O 1
ATOM 2308 N N . ILE B 1 126 ? -11.148 2.887 0.044 1 98.56 126 ILE B N 1
ATOM 2309 C CA . ILE B 1 126 ? -11.984 3.914 -0.574 1 98.56 126 ILE B CA 1
ATOM 2310 C C . ILE B 1 126 ? -12.508 3.412 -1.916 1 98.56 126 ILE B C 1
ATOM 2312 O O . ILE B 1 126 ? -13.68 3.623 -2.25 1 98.56 126 ILE B O 1
ATOM 2316 N N . MET B 1 127 ? -11.672 2.754 -2.666 1 98 127 MET B N 1
ATOM 2317 C CA . MET B 1 127 ? -12.094 2.219 -3.959 1 98 127 MET B CA 1
ATOM 2318 C C . MET B 1 127 ? -13.242 1.229 -3.789 1 98 127 MET B C 1
ATOM 2320 O O . MET B 1 127 ? -14.188 1.231 -4.574 1 98 127 MET B O 1
ATOM 2324 N N . MET B 1 128 ? -13.117 0.445 -2.754 1 97.31 128 MET B N 1
ATOM 2325 C CA . MET B 1 128 ? -14.195 -0.5 -2.484 1 97.31 128 MET B CA 1
ATOM 2326 C C . MET B 1 128 ? -15.484 0.234 -2.121 1 97.31 128 MET B C 1
ATOM 2328 O O . MET B 1 128 ? -16.562 -0.154 -2.559 1 97.31 128 MET B O 1
ATOM 2332 N N . GLU B 1 129 ? -15.367 1.28 -1.332 1 97.38 129 GLU B N 1
ATOM 2333 C CA . GLU B 1 129 ? -16.531 2.08 -0.949 1 97.38 129 GLU B CA 1
ATOM 2334 C C . GLU B 1 129 ? -17.188 2.707 -2.17 1 97.38 129 GLU B C 1
ATOM 2336 O O . GLU B 1 129 ? -18.422 2.73 -2.271 1 97.38 129 GLU B O 1
ATOM 2341 N N . LEU B 1 130 ? -16.375 3.229 -3.035 1 97.75 130 LEU B N 1
ATOM 2342 C CA . LEU B 1 130 ? -16.891 3.824 -4.262 1 97.75 130 LEU B CA 1
ATOM 2343 C C . LEU B 1 130 ? -17.641 2.789 -5.098 1 97.75 130 LEU B C 1
ATOM 2345 O O . LEU B 1 130 ? -18.766 3.023 -5.527 1 97.75 130 LEU B O 1
ATOM 2349 N N . ARG B 1 131 ? -17.078 1.651 -5.277 1 96.19 131 ARG B N 1
ATOM 2350 C CA . ARG B 1 131 ? -17.719 0.586 -6.051 1 96.19 131 ARG B CA 1
ATOM 2351 C C . ARG B 1 131 ? -19.047 0.185 -5.441 1 96.19 131 ARG B C 1
ATOM 2353 O O . ARG B 1 131 ? -20.031 0.01 -6.16 1 96.19 131 ARG B O 1
ATOM 2360 N N . ASN B 1 132 ? -19.031 0.043 -4.125 1 94.5 132 ASN B N 1
ATOM 2361 C CA . ASN B 1 132 ? -20.25 -0.33 -3.418 1 94.5 132 ASN B CA 1
ATOM 2362 C C . ASN B 1 132 ? -21.344 0.721 -3.592 1 94.5 132 ASN B C 1
ATOM 2364 O O . ASN B 1 132 ? -22.531 0.428 -3.414 1 94.5 132 ASN B O 1
ATOM 2368 N N . SER B 1 133 ? -20.969 1.892 -3.906 1 95.62 133 SER B N 1
ATOM 2369 C CA . SER B 1 133 ? -21.906 2.99 -4.094 1 95.62 133 SER B CA 1
ATOM 2370 C C 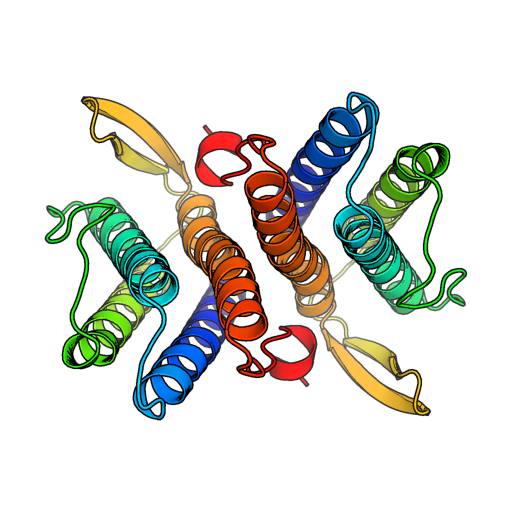. SER B 1 133 ? -22.25 3.188 -5.57 1 95.62 133 SER B C 1
ATOM 2372 O O . SER B 1 133 ? -22.844 4.191 -5.945 1 95.62 133 SER B O 1
ATOM 2374 N N . GLY B 1 134 ? -21.75 2.285 -6.414 1 96.19 134 GLY B N 1
ATOM 2375 C CA . GLY B 1 134 ? -22.078 2.32 -7.832 1 96.19 134 GLY B CA 1
ATOM 2376 C C . GLY B 1 134 ? -21.156 3.23 -8.625 1 96.19 134 GLY B C 1
ATOM 2377 O O . GLY B 1 134 ? -21.453 3.59 -9.766 1 96.19 134 GLY B O 1
ATOM 2378 N N . ILE B 1 135 ? -20.047 3.703 -8.047 1 96.94 135 ILE B N 1
ATOM 2379 C CA . ILE B 1 135 ? -19.109 4.609 -8.688 1 96.94 135 ILE B CA 1
ATOM 2380 C C . ILE B 1 135 ? -17.844 3.842 -9.094 1 96.94 135 ILE B C 1
ATOM 2382 O O . ILE B 1 135 ? -17.25 3.135 -8.281 1 96.94 135 ILE B O 1
ATOM 2386 N N . ALA B 1 136 ? -17.438 3.938 -10.312 1 96.81 136 ALA B N 1
ATOM 2387 C CA . ALA B 1 136 ? -16.203 3.305 -10.773 1 96.81 136 ALA B CA 1
ATOM 2388 C C . ALA B 1 136 ? -14.984 4.086 -10.297 1 96.81 136 ALA B C 1
ATOM 2390 O O . ALA B 1 136 ? -14.82 5.262 -10.625 1 96.81 136 ALA B O 1
ATOM 2391 N N . PRO B 1 137 ? -14.133 3.459 -9.562 1 96.88 137 PRO B N 1
ATOM 2392 C CA . PRO B 1 137 ? -12.961 4.195 -9.078 1 96.88 137 PRO B CA 1
ATOM 2393 C C . PRO B 1 137 ? -11.922 4.434 -10.164 1 96.88 137 PRO B C 1
ATOM 2395 O O . PRO B 1 137 ? -11.859 3.688 -11.148 1 96.88 137 PRO B O 1
ATOM 2398 N N . GLU B 1 138 ? -11.07 5.387 -10 1 95.44 138 GLU B N 1
ATOM 2399 C CA . GLU B 1 138 ? -9.938 5.672 -10.875 1 95.44 138 GLU B CA 1
ATOM 2400 C C . GLU B 1 138 ? -8.781 4.711 -10.609 1 95.44 138 GLU B C 1
ATOM 2402 O O . GLU B 1 138 ? -8.438 4.449 -9.453 1 95.44 138 GLU B O 1
ATOM 2407 N N . PRO B 1 139 ? -8.203 4.184 -11.672 1 94.81 139 PRO B N 1
ATOM 2408 C CA . PRO B 1 139 ? -7.051 3.305 -11.469 1 94.81 139 PRO B CA 1
ATOM 2409 C C . PRO B 1 139 ? -5.836 4.043 -10.898 1 94.81 139 PRO B C 1
ATOM 2411 O O . PRO B 1 139 ? -5.594 5.199 -11.25 1 94.81 139 PRO B O 1
ATOM 2414 N N . MET B 1 140 ? -5.02 3.357 -10.047 1 96.62 140 MET B N 1
ATOM 2415 C CA . MET B 1 140 ? -3.92 4.023 -9.359 1 96.62 140 MET B CA 1
ATOM 2416 C C . MET B 1 140 ? -2.707 3.105 -9.25 1 96.62 140 MET B C 1
ATOM 2418 O O . MET B 1 140 ? -1.822 3.334 -8.422 1 96.62 140 MET B O 1
ATOM 2422 N N . ASP B 1 141 ? -2.641 2.141 -10.102 1 96.06 141 ASP B N 1
ATOM 2423 C CA . ASP B 1 141 ? -1.569 1.15 -10.055 1 96.06 141 ASP B CA 1
ATOM 2424 C C . ASP B 1 141 ? -0.207 1.802 -10.281 1 96.06 141 ASP B C 1
ATOM 2426 O O . ASP B 1 141 ? -0.016 2.525 -11.258 1 96.06 141 ASP B O 1
ATOM 2430 N N . TYR B 1 142 ? 0.773 1.501 -9.414 1 98.12 142 TYR B N 1
ATOM 2431 C CA . TYR B 1 142 ? 2.082 2.145 -9.438 1 98.12 142 TYR B CA 1
ATOM 2432 C C . TYR B 1 142 ? 2.805 1.867 -10.75 1 98.12 142 TYR B C 1
ATOM 2434 O O . TYR B 1 142 ? 3.445 2.758 -11.312 1 98.12 142 TYR B O 1
ATOM 2442 N N . VAL B 1 143 ? 2.727 0.649 -11.273 1 94.69 143 VAL B N 1
ATOM 2443 C CA . VAL B 1 143 ? 3.469 0.276 -12.477 1 94.69 143 VAL B CA 1
ATOM 2444 C C . VAL B 1 143 ? 2.971 1.092 -13.664 1 94.69 143 VAL B C 1
ATOM 2446 O O . VAL B 1 143 ? 3.748 1.433 -14.562 1 94.69 143 VAL B O 1
ATOM 2449 N N . HIS B 1 144 ? 1.666 1.375 -13.672 1 91.69 144 HIS B N 1
ATOM 2450 C CA . HIS B 1 144 ? 1.109 2.191 -14.75 1 91.69 144 HIS B CA 1
ATOM 2451 C C . HIS B 1 144 ? 1.543 3.646 -14.617 1 91.69 144 HIS B C 1
ATOM 2453 O O . HIS B 1 144 ? 1.732 4.336 -15.617 1 91.69 144 HIS B O 1
ATOM 2459 N N . TYR B 1 145 ? 1.643 4.105 -13.398 1 94.81 145 TYR B N 1
ATOM 2460 C CA . TYR B 1 145 ? 2.139 5.445 -13.109 1 94.81 145 TYR B CA 1
ATOM 2461 C C . TYR B 1 145 ? 3.57 5.613 -13.609 1 94.81 145 TYR B C 1
ATOM 2463 O O . TYR B 1 145 ? 3.953 6.691 -14.062 1 94.81 145 TYR B O 1
ATOM 2471 N N . LYS B 1 146 ? 4.367 4.551 -13.539 1 93.06 146 LYS B N 1
ATOM 2472 C CA . LYS B 1 146 ? 5.781 4.605 -13.891 1 93.06 146 LYS B CA 1
ATOM 2473 C C . LYS B 1 146 ? 5.992 4.328 -15.375 1 93.06 146 LYS B C 1
ATOM 2475 O O . LYS B 1 146 ? 7.109 4.461 -15.883 1 93.06 146 LYS B O 1
ATOM 2480 N N . ARG B 1 147 ? 4.996 3.896 -16.047 1 85.56 147 ARG B N 1
ATOM 2481 C CA . ARG B 1 147 ? 5.133 3.641 -17.469 1 85.56 147 ARG B CA 1
ATOM 2482 C C . ARG B 1 147 ? 5.211 4.945 -18.266 1 85.56 147 ARG B C 1
ATOM 2484 O O . ARG B 1 147 ? 4.668 5.969 -17.828 1 85.56 147 ARG B O 1
#

Organism: Allomuricauda ruestringensis (strain DSM 13258 / CIP 107369 / LMG 19739 / B1) (NCBI:txid886377)

Secondary structure (DSSP, 8-state):
-HHHHHHHHHHHHHHHHHHHHHHHT-SS--HHHHHHHHHHHHHHHHHHHHHHT---SS-TT----HHHHHHHHHHHHHHHHHHHHT-S-TT-EEEEE-TTS-EEEEEHHHHHHHHHHHHHHHHHHHHHHHHHTT-PPPP--HHHHH-/-HHHHHHHHHHHHHHHHHHHHHHHT-SS--HHHHHHHHHHHHHHHHHHHHHHT---SS-TT----HHHHHHHHHHHHHHHHHHHHT-S-TT-EEEEE-TTS-EEEEEHHHHHHHHHHHHHHHHHHHHHHHHHTT-PPPP--HHHHH-

pLDDT: mean 96.7, std 3.51, range [74.69, 98.94]